Protein AF-0000000082424868 (afdb_homodimer)

pLDDT: mean 91.62, std 13.38, range [29.94, 98.94]

InterPro domains:
  IPR003729 Bifunctional nuclease domain [PF02577] (31-133)
  IPR003729 Bifunctional nuclease domain [PS51658] (8-139)
  IPR036104 Bifunctional nuclease superfamily [G3DSA:3.10.690.10] (2-143)
  IPR036104 Bifunctional nuclease superfamily [SSF103256] (21-132)

Nearest PDB structures (foldseek):
  1sj5-assembly1_B  TM=9.138E-01  e=6.882E-14  Thermotoga maritima
  1vjl-assembly1_B  TM=9.032E-01  e=1.045E-13  Thermotoga maritima
  1sj5-assembly1_A  TM=8.760E-01  e=6.882E-14  Thermotoga maritima
  1vjl-assembly1_A  TM=8.424E-01  e=3.567E-14  Thermotoga maritima
  1vhz-assembly1_B  TM=6.996E-01  e=9.228E-01  Escherichia coli

Foldseek 3Di:
DPVDDFDKAWWAFPDWADDPFWIWTWIGHPVLVQWTFIDIDGPVLSQLQCVLVVNDDDPDDDVLSVVLVVCVVQAKAFQEKEFEDQDPNATKMWTWMQGPVRDTDIDIDGPSSRNSNCSNRVHIYMYGPVSSVNIDRPVVVVVVVVVVRVVVVVD/DPPDDFDKAWWAFPDWADDPFWIWTWIGHPVLVQWTFIDIDGPVLSQLQCVLVVNDDDPDDDVLSVVLVVCVVQAKAFAEKEFEDQDPNATKMWTWMQGPVRDTDIDIDGPSSRNSNCSNRVHIYMYGPVSSVNIDRPVVVVVVVVVVRVVVVVD

Organism: NCBI:txid62609

Sequence (310 aa):
MDSKDVKYVKAELDDLLASNEDAIMLIGSDEWGSNVLPIWIGIMEAFSIKKALGQAQFPRPLTQDLVVEVIEALSGSVERITIDALLGHTYTATIYLRDRNGKVHYIDARPSDAVAIAVRADAPIYVASHLYQYTKPKDAIIAEMDASNIDLDMEMDSKDVKYVKAELDDLLASNEDAIMLIGSDEWGSNVLPIWIGIMEAFSIKKALGQAQFPRPLTQDLVVEVIEALSGSVERITIDALLGHTYTATIYLRDRNGKVHYIDARPSDAVAIAVRADAPIYVASHLYQYTKPKDAIIAEMDASNIDLDME

Structure (mmCIF, N/CA/C/O backbone):
data_AF-0000000082424868-model_v1
#
loop_
_entity.id
_entity.type
_entity.pdbx_description
1 polymer 'BFN domain-containing protein'
#
loop_
_atom_site.group_PDB
_atom_site.id
_atom_site.type_symbol
_atom_site.label_atom_id
_atom_site.label_alt_id
_atom_site.label_comp_id
_atom_site.label_asym_id
_atom_site.label_entity_id
_atom_site.label_seq_id
_atom_site.pdbx_PDB_ins_code
_atom_site.Cartn_x
_atom_site.Cartn_y
_atom_site.Cartn_z
_atom_site.occupancy
_atom_site.B_iso_or_equiv
_atom_site.auth_seq_id
_atom_site.auth_comp_id
_atom_site.auth_asym_id
_atom_site.auth_atom_id
_atom_site.pdbx_PDB_model_num
ATOM 1 N N . MET A 1 1 ? 2.453 30.859 -13.562 1 29.94 1 MET A N 1
ATOM 2 C CA . MET A 1 1 ? 2.824 30.891 -12.156 1 29.94 1 MET A CA 1
ATOM 3 C C . MET A 1 1 ? 4.203 30.266 -11.938 1 29.94 1 MET A C 1
ATOM 5 O O . MET A 1 1 ? 4.469 29.156 -12.398 1 29.94 1 MET A O 1
ATOM 9 N N . ASP A 1 2 ? 5.402 30.891 -11.875 1 37.16 2 ASP A N 1
ATOM 10 C CA . ASP A 1 2 ? 6.793 30.484 -11.695 1 37.16 2 ASP A CA 1
ATOM 11 C C . ASP A 1 2 ? 6.914 29.375 -10.672 1 37.16 2 ASP A C 1
ATOM 13 O O . ASP A 1 2 ? 6.148 29.312 -9.703 1 37.16 2 ASP A O 1
ATOM 17 N N . SER A 1 3 ? 7.297 28.078 -10.875 1 44.91 3 SER A N 1
ATOM 18 C CA . SER A 1 3 ? 7.629 26.953 -10 1 44.91 3 SER A CA 1
ATOM 19 C C . SER A 1 3 ? 8.109 27.438 -8.641 1 44.91 3 SER A C 1
ATOM 21 O O . SER A 1 3 ? 9.273 27.234 -8.281 1 44.91 3 SER A O 1
ATOM 23 N N . LYS A 1 4 ? 7.836 28.812 -8.242 1 47 4 LYS A N 1
ATOM 24 C CA . LYS A 1 4 ? 8.055 29.828 -7.223 1 47 4 LYS A CA 1
ATOM 25 C C . LYS A 1 4 ? 7.91 29.25 -5.82 1 47 4 LYS A C 1
ATOM 27 O O . LYS A 1 4 ? 7.27 28.203 -5.645 1 47 4 LYS A O 1
ATOM 32 N N . ASP A 1 5 ? 8.492 29.656 -4.551 1 71.62 5 ASP A N 1
ATOM 33 C CA . ASP A 1 5 ? 8.906 29.328 -3.188 1 71.62 5 ASP A CA 1
ATOM 34 C C . ASP A 1 5 ? 7.711 28.875 -2.354 1 71.62 5 ASP A C 1
ATOM 36 O O . ASP A 1 5 ? 7.004 29.688 -1.763 1 71.62 5 ASP A O 1
ATOM 40 N N . VAL A 1 6 ? 7.203 27.688 -2.561 1 87.31 6 VAL A N 1
ATOM 41 C CA . VAL A 1 6 ? 6.184 27.141 -1.673 1 87.31 6 VAL A CA 1
ATOM 42 C C . VAL A 1 6 ? 6.754 26.984 -0.267 1 87.31 6 VAL A C 1
ATOM 44 O O . VAL A 1 6 ? 7.832 26.406 -0.092 1 87.31 6 VAL A O 1
ATOM 47 N N . LYS A 1 7 ? 6.074 27.75 0.527 1 96.5 7 LYS A N 1
ATOM 48 C CA . LYS A 1 7 ? 6.438 27.625 1.936 1 96.5 7 LYS A CA 1
ATOM 49 C C . LYS A 1 7 ? 5.684 26.484 2.604 1 96.5 7 LYS A C 1
ATOM 51 O O . LYS A 1 7 ? 4.516 26.234 2.295 1 96.5 7 LYS A O 1
ATOM 56 N N . TYR A 1 8 ? 6.363 25.781 3.484 1 98.56 8 TYR A N 1
ATOM 57 C CA . TYR A 1 8 ? 5.754 24.672 4.219 1 98.56 8 TYR A CA 1
ATOM 58 C C . TYR A 1 8 ? 5.793 24.938 5.719 1 98.56 8 TYR A C 1
ATOM 60 O O . TYR A 1 8 ? 6.68 25.625 6.215 1 98.56 8 TYR A O 1
ATOM 68 N N . VAL A 1 9 ? 4.836 24.406 6.41 1 98.56 9 VAL A N 1
ATOM 69 C CA . VAL A 1 9 ? 4.801 24.469 7.867 1 98.56 9 VAL A CA 1
ATOM 70 C C . VAL A 1 9 ? 4.812 23.062 8.453 1 98.56 9 VAL A C 1
ATOM 72 O O . VAL A 1 9 ? 4.195 22.141 7.898 1 98.56 9 VAL A O 1
ATOM 75 N N . LYS A 1 10 ? 5.535 22.875 9.555 1 98.75 10 LYS A N 1
ATOM 76 C CA . LYS A 1 10 ? 5.504 21.594 10.258 1 98.75 10 LYS A CA 1
ATOM 77 C C . LYS A 1 10 ? 4.109 21.297 10.797 1 98.75 10 LYS A C 1
ATOM 79 O O . LYS A 1 10 ? 3.451 22.172 11.344 1 98.75 10 LYS A O 1
ATOM 84 N N . ALA A 1 11 ? 3.732 20.141 10.578 1 98.81 11 ALA A N 1
ATOM 85 C CA . ALA A 1 11 ? 2.387 19.719 10.961 1 98.81 11 ALA A CA 1
ATOM 86 C C . ALA A 1 11 ? 2.41 18.344 11.625 1 98.81 11 ALA A C 1
ATOM 88 O O . ALA A 1 11 ? 3.475 17.75 11.773 1 98.81 11 ALA A O 1
ATOM 89 N N . GLU A 1 12 ? 1.298 17.938 12.086 1 98.25 12 GLU A N 1
ATOM 90 C CA . GLU A 1 12 ? 1.139 16.625 12.703 1 98.25 12 GLU A CA 1
ATOM 91 C C . GLU A 1 12 ? -0.267 16.062 12.477 1 98.25 12 GLU A C 1
ATOM 93 O O . GLU A 1 12 ? -1.198 16.828 12.195 1 98.25 12 GLU A O 1
ATOM 98 N N . LEU A 1 13 ? -0.359 14.773 12.516 1 98.56 13 LEU A N 1
ATOM 99 C CA . LEU A 1 13 ? -1.686 14.172 12.594 1 98.56 13 LEU A CA 1
ATOM 100 C C . LEU A 1 13 ? -2.326 14.438 13.953 1 98.56 13 LEU A C 1
ATOM 102 O O . LEU A 1 13 ? -2.004 13.766 14.93 1 98.56 13 LEU A O 1
ATOM 106 N N . ASP A 1 14 ? -3.215 15.391 13.945 1 97.56 14 ASP A N 1
ATOM 107 C CA . ASP A 1 14 ? -3.84 15.828 15.188 1 97.56 14 ASP A CA 1
ATOM 108 C C . ASP A 1 14 ? -4.891 14.828 15.664 1 97.56 14 ASP A C 1
ATOM 110 O O . ASP A 1 14 ? -5.027 14.586 16.859 1 97.56 14 ASP A O 1
ATOM 114 N N . ASP A 1 15 ? -5.664 14.359 14.742 1 96.38 15 ASP A N 1
ATOM 115 C CA . ASP A 1 15 ? -6.723 13.406 15.055 1 96.38 15 ASP A CA 1
ATOM 116 C C . ASP A 1 15 ? -7.148 12.633 13.805 1 96.38 15 ASP A C 1
ATOM 118 O O . ASP A 1 15 ? -6.84 13.031 12.688 1 96.38 15 ASP A O 1
ATOM 122 N N . LEU A 1 16 ? -7.711 11.508 14.031 1 96.75 16 LEU A N 1
ATO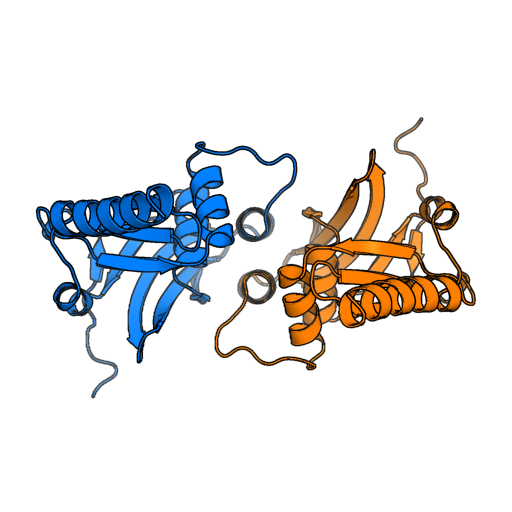M 123 C CA . LEU A 1 16 ? -8.305 10.656 13.008 1 96.75 16 LEU A CA 1
ATOM 124 C C . LEU A 1 16 ? -9.719 10.234 13.406 1 96.75 16 LEU A C 1
ATOM 126 O O . LEU A 1 16 ? -9.891 9.484 14.375 1 96.75 16 LEU A O 1
ATOM 130 N N . LEU A 1 17 ? -10.664 10.75 12.664 1 93.44 17 LEU A N 1
ATOM 131 C CA . LEU A 1 17 ? -12.062 10.438 12.945 1 93.44 17 LEU A CA 1
ATOM 132 C C . LEU A 1 17 ? -12.617 9.445 11.93 1 93.44 17 LEU A C 1
ATOM 134 O O . LEU A 1 17 ? -12.336 9.555 10.734 1 93.44 17 LEU A O 1
ATOM 138 N N . ALA A 1 18 ? -13.273 8.461 12.461 1 87 18 ALA A N 1
ATOM 139 C CA . ALA A 1 18 ? -13.852 7.469 11.562 1 87 18 ALA A CA 1
ATOM 140 C C . ALA A 1 18 ? -15.328 7.242 11.875 1 87 18 ALA A C 1
ATOM 142 O O . ALA A 1 18 ? -15.719 7.199 13.047 1 87 18 ALA A O 1
ATOM 143 N N . SER A 1 19 ? -16.188 7.352 10.789 1 79.19 19 SER A N 1
ATOM 144 C CA . SER A 1 19 ? -17.594 6.973 10.852 1 79.19 19 SER A CA 1
ATOM 145 C C . SER A 1 19 ? -17.875 5.719 10.023 1 79.19 19 SER A C 1
ATOM 147 O O . SER A 1 19 ? -16.938 5.094 9.508 1 79.19 19 SER A O 1
ATOM 149 N N . ASN A 1 20 ? -19.172 5.328 9.781 1 72.31 20 ASN A N 1
ATOM 150 C CA . ASN A 1 20 ? -19.547 4.086 9.117 1 72.31 20 ASN A CA 1
ATOM 151 C C . ASN A 1 20 ? -19.172 4.102 7.637 1 72.31 20 ASN A C 1
ATOM 153 O O . ASN A 1 20 ? -18.922 3.049 7.043 1 72.31 20 ASN A O 1
ATOM 157 N N . GLU A 1 21 ? -18.984 5.301 7.117 1 78.19 21 GLU A N 1
ATOM 158 C CA . GLU A 1 21 ? -18.797 5.281 5.672 1 78.19 21 GLU A CA 1
ATOM 159 C C . GLU A 1 21 ? -17.516 5.984 5.262 1 78.19 21 GLU A C 1
ATOM 161 O O . GLU A 1 21 ? -17.031 5.809 4.141 1 78.19 21 GLU A O 1
ATOM 166 N N . ASP A 1 22 ? -16.969 6.742 6.148 1 84.06 22 ASP A N 1
ATOM 167 C CA . ASP A 1 22 ? -15.789 7.512 5.762 1 84.06 22 ASP A CA 1
ATOM 168 C C . ASP A 1 22 ? -14.977 7.922 6.988 1 84.06 22 ASP A C 1
ATOM 170 O O . ASP A 1 22 ? -15.336 7.594 8.117 1 84.06 22 ASP A O 1
ATOM 174 N N . ALA A 1 23 ? -13.844 8.383 6.703 1 94.56 23 ALA A N 1
ATOM 175 C CA . ALA A 1 23 ? -12.945 8.859 7.754 1 94.56 23 ALA A CA 1
ATOM 176 C C . ALA A 1 23 ? -12.273 10.172 7.352 1 94.56 23 ALA A C 1
ATOM 178 O O . ALA A 1 23 ? -12.25 10.523 6.172 1 94.56 23 ALA A O 1
ATOM 179 N N . ILE A 1 24 ? -11.859 10.875 8.375 1 95.81 24 ILE A N 1
ATOM 180 C CA . ILE A 1 24 ? -11.227 12.172 8.133 1 95.81 24 ILE A CA 1
ATOM 181 C C . ILE A 1 24 ? -9.945 12.281 8.953 1 95.81 24 ILE A C 1
ATOM 183 O O . ILE A 1 24 ? -9.945 12.008 10.156 1 95.81 24 ILE A O 1
ATOM 187 N N . MET A 1 25 ? -8.891 12.562 8.258 1 97.62 25 MET A N 1
ATOM 188 C CA . MET A 1 25 ? -7.668 12.961 8.953 1 97.62 25 MET A CA 1
ATOM 189 C C . MET A 1 25 ? -7.695 14.453 9.289 1 97.62 25 MET A C 1
ATOM 191 O O . MET A 1 25 ? -8.023 15.281 8.43 1 97.62 25 MET A O 1
ATOM 195 N N . LEU A 1 26 ? -7.371 14.758 10.523 1 98.44 26 LEU A N 1
ATOM 196 C CA . LEU A 1 26 ? -7.199 16.141 10.922 1 98.44 26 LEU A CA 1
ATOM 197 C C . LEU A 1 26 ? -5.723 16.484 11.117 1 98.44 26 LEU A C 1
ATOM 199 O O . LEU A 1 26 ? -5.086 15.984 12.047 1 98.44 26 LEU A O 1
ATOM 203 N N . ILE A 1 27 ? -5.262 17.312 10.18 1 98.81 27 ILE A N 1
ATOM 204 C CA . ILE A 1 27 ? -3.861 17.719 10.219 1 98.81 27 ILE A CA 1
ATOM 205 C C . ILE A 1 27 ? -3.742 19.078 10.906 1 98.81 27 ILE A C 1
ATOM 207 O O . ILE A 1 27 ? -4.367 20.047 10.477 1 98.81 27 ILE A O 1
ATOM 211 N N . GLY A 1 28 ? -3.016 19.141 11.977 1 98.62 28 GLY A N 1
ATOM 212 C CA . GLY A 1 28 ? -2.826 20.375 12.727 1 98.62 28 GLY A CA 1
ATOM 213 C C . GLY A 1 28 ? -1.399 20.891 12.68 1 98.62 28 GLY A C 1
ATOM 214 O O . GLY A 1 28 ? -0.497 20.188 12.219 1 98.62 28 GLY A O 1
ATOM 215 N N . SER A 1 29 ? -1.231 22.062 13.086 1 98.5 29 SER A N 1
ATOM 216 C CA . SER A 1 29 ? 0.071 22.703 13.234 1 98.5 29 SER A CA 1
ATOM 217 C C . SER A 1 29 ? 0.086 23.656 14.422 1 98.5 29 SER A C 1
ATOM 219 O O . SER A 1 29 ? -0.917 24.312 14.711 1 98.5 29 SER A O 1
ATOM 221 N N . ASP A 1 30 ? 1.223 23.797 14.992 1 97.56 30 ASP A N 1
ATOM 222 C CA . ASP A 1 30 ? 1.372 24.734 16.094 1 97.56 30 ASP A CA 1
ATOM 223 C C . ASP A 1 30 ? 1.075 26.172 15.625 1 97.56 30 ASP A C 1
ATOM 225 O O . ASP A 1 30 ? 0.648 27 16.422 1 97.56 30 ASP A O 1
ATOM 229 N N . GLU A 1 31 ? 1.157 26.375 14.359 1 97.31 31 GLU A N 1
ATOM 230 C CA . GLU A 1 31 ? 0.979 27.703 13.805 1 97.31 31 GLU A CA 1
ATOM 231 C C . GLU A 1 31 ? -0.492 28 13.523 1 97.31 31 GLU A C 1
ATOM 233 O O . GLU A 1 31 ? -0.856 29.125 13.203 1 97.31 31 GLU A O 1
ATOM 238 N N . TRP A 1 32 ? -1.283 27 13.727 1 97.88 32 TRP A N 1
ATOM 239 C CA . TRP A 1 32 ? -2.656 27.141 13.258 1 97.88 32 TRP A CA 1
ATOM 240 C C . TRP A 1 32 ? -3.623 27.266 14.43 1 97.88 32 TRP A C 1
ATOM 242 O O . TRP A 1 32 ? -4.84 27.344 14.234 1 97.88 32 TRP A O 1
ATOM 252 N N . GLY A 1 33 ? -3.082 27.312 15.688 1 96.5 33 GLY A N 1
ATOM 253 C CA . GLY A 1 33 ? -3.965 27.312 16.844 1 96.5 33 GLY A CA 1
ATOM 254 C C . GLY A 1 33 ? -4.898 26.125 16.891 1 96.5 33 GLY A C 1
ATOM 255 O O . GLY A 1 33 ? -4.449 24.984 16.828 1 96.5 33 GLY A O 1
ATOM 256 N N . SER A 1 34 ? -6.234 26.391 16.922 1 97.38 34 SER A N 1
ATOM 257 C CA . SER A 1 34 ? -7.215 25.312 17.047 1 97.38 34 SER A CA 1
ATOM 258 C C . SER A 1 34 ? -7.672 24.812 15.672 1 97.38 34 SER A C 1
ATOM 260 O O . SER A 1 34 ? -8.477 23.891 15.578 1 97.38 34 SER A O 1
ATOM 262 N N . ASN A 1 35 ? -7.18 25.453 14.617 1 98.5 35 ASN A N 1
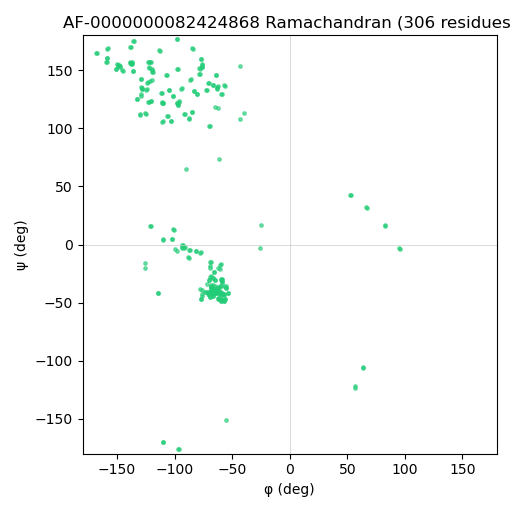ATOM 263 C CA . ASN A 1 35 ? -7.578 25.062 13.266 1 98.5 35 ASN A CA 1
ATOM 264 C C . ASN A 1 35 ? -6.852 23.812 12.805 1 98.5 35 ASN A C 1
ATOM 266 O O . ASN A 1 35 ? -5.688 23.594 13.148 1 98.5 35 ASN A O 1
ATOM 270 N N . VAL A 1 36 ? -7.543 23.016 12.008 1 98.75 36 VAL A N 1
ATOM 271 C CA . VAL A 1 36 ? -6.977 21.797 11.422 1 98.75 36 VAL A CA 1
ATOM 272 C C . VAL A 1 36 ? -7.379 21.703 9.953 1 98.75 36 VAL A C 1
ATOM 274 O O . VAL A 1 36 ? -8.414 22.234 9.547 1 98.75 36 VAL A O 1
ATOM 277 N N . LEU A 1 37 ? -6.539 21.109 9.18 1 98.75 37 LEU A N 1
ATOM 278 C CA . LEU A 1 37 ? -6.84 20.766 7.789 1 98.75 37 LEU A CA 1
ATOM 279 C C . LEU A 1 37 ? -7.523 19.406 7.695 1 98.75 37 LEU A C 1
ATOM 281 O O . LEU A 1 37 ? -6.91 18.375 7.965 1 98.75 37 LEU A O 1
ATOM 285 N N . PRO A 1 38 ? -8.781 19.391 7.391 1 98.06 38 PRO A N 1
ATOM 286 C CA . PRO A 1 38 ? -9.469 18.094 7.242 1 98.06 38 PRO A CA 1
ATOM 287 C C . PRO A 1 38 ? -9.219 17.453 5.879 1 98.06 38 PRO A C 1
ATOM 289 O O . PRO A 1 38 ? -9.344 18.125 4.844 1 98.06 38 PRO A O 1
ATOM 292 N N . ILE A 1 39 ? -8.836 16.25 5.867 1 97.69 39 ILE A N 1
ATOM 293 C CA . ILE A 1 39 ? -8.656 15.492 4.629 1 97.69 39 ILE A CA 1
ATOM 294 C C . ILE A 1 39 ? -9.477 14.203 4.691 1 97.69 39 ILE A C 1
ATOM 296 O O . ILE A 1 39 ? -9.188 13.312 5.492 1 97.69 39 ILE A O 1
ATOM 300 N N . TRP A 1 40 ? -10.5 14.125 3.82 1 94.5 40 TRP A N 1
ATOM 301 C CA . TRP A 1 40 ? -11.375 12.961 3.762 1 94.5 40 TRP A CA 1
ATOM 302 C C . TRP A 1 40 ? -10.648 11.773 3.137 1 94.5 40 TRP A C 1
ATOM 304 O O . TRP A 1 40 ? -9.992 11.914 2.104 1 94.5 40 TRP A O 1
ATOM 314 N N . ILE A 1 41 ? -10.789 10.609 3.809 1 94.5 41 ILE A N 1
ATOM 315 C CA . ILE A 1 41 ? -10.148 9.391 3.314 1 94.5 41 ILE A CA 1
ATOM 316 C C . ILE A 1 41 ? -11.102 8.211 3.461 1 94.5 41 ILE A C 1
ATOM 318 O O . ILE A 1 41 ? -12.188 8.344 4.031 1 94.5 41 ILE A O 1
ATOM 322 N N . 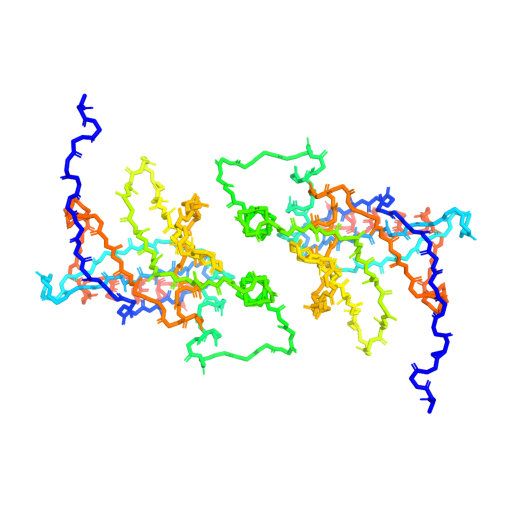GLY A 1 42 ? -10.766 7.094 2.896 1 91.12 42 GLY A N 1
ATOM 323 C CA . GLY A 1 42 ? -11.562 5.883 3.053 1 91.12 42 GLY A CA 1
ATOM 324 C C . GLY A 1 42 ? -11.352 5.207 4.395 1 91.12 42 GLY A C 1
ATOM 325 O O . GLY A 1 42 ? -10.328 5.402 5.043 1 91.12 42 GLY A O 1
ATOM 326 N N . ILE A 1 43 ? -12.297 4.379 4.773 1 90 43 ILE A N 1
ATOM 327 C CA . ILE A 1 43 ? -12.266 3.697 6.062 1 90 43 ILE A CA 1
ATOM 328 C C . ILE A 1 43 ? -11.07 2.748 6.113 1 90 43 ILE A C 1
ATOM 330 O O . ILE A 1 43 ? -10.406 2.625 7.148 1 90 43 ILE A O 1
ATOM 334 N N . MET A 1 44 ? -10.789 2.094 5.062 1 88.06 44 MET A N 1
ATOM 335 C CA . MET A 1 44 ? -9.664 1.16 5.043 1 88.06 44 MET A CA 1
ATOM 336 C C . MET A 1 44 ? -8.344 1.895 5.246 1 88.06 44 MET A C 1
ATOM 338 O O . MET A 1 44 ? -7.461 1.404 5.945 1 88.06 44 MET A O 1
ATOM 342 N N . GLU A 1 45 ? -8.25 3.049 4.641 1 93.31 45 GLU A N 1
ATOM 343 C CA . GLU A 1 45 ? -7.07 3.883 4.84 1 93.31 45 GLU A CA 1
ATOM 344 C C . GLU A 1 45 ? -6.934 4.305 6.301 1 93.31 45 GLU A C 1
ATOM 346 O O . GLU A 1 45 ? -5.836 4.277 6.863 1 93.31 45 GLU A O 1
ATOM 351 N N . ALA A 1 46 ? -8.039 4.645 6.84 1 94.38 46 ALA A N 1
ATOM 352 C CA . ALA A 1 46 ? -8.055 5.07 8.234 1 94.38 46 ALA A CA 1
ATOM 353 C C . ALA A 1 46 ? -7.586 3.951 9.156 1 94.38 46 ALA A C 1
ATOM 355 O O . ALA A 1 46 ? -6.836 4.195 10.109 1 94.38 46 ALA A O 1
ATOM 356 N N . PHE A 1 47 ? -7.934 2.807 8.852 1 90.88 47 PHE A N 1
ATOM 357 C CA . PHE A 1 47 ? -7.523 1.673 9.664 1 90.88 47 PHE A CA 1
ATOM 358 C C . PHE A 1 47 ? -6.016 1.457 9.578 1 90.88 47 PHE A C 1
ATOM 360 O O . PHE A 1 47 ? -5.375 1.093 10.57 1 90.88 47 PHE A O 1
ATOM 367 N N . SER A 1 48 ? -5.52 1.652 8.438 1 93.62 48 SER A N 1
ATOM 368 C CA . SER A 1 48 ? -4.074 1.547 8.273 1 93.62 48 SER A CA 1
ATOM 369 C C . SER A 1 48 ? -3.342 2.527 9.18 1 93.62 48 SER A C 1
ATOM 371 O O . SER A 1 48 ? -2.342 2.174 9.812 1 93.62 48 SER A O 1
ATOM 373 N N . ILE A 1 49 ? -3.842 3.721 9.258 1 96.56 49 ILE A N 1
ATOM 374 C CA . ILE A 1 49 ? -3.217 4.75 10.086 1 96.56 49 ILE A CA 1
ATOM 375 C C . ILE A 1 49 ? -3.42 4.418 11.562 1 96.56 49 ILE A C 1
ATOM 377 O O . ILE A 1 49 ? -2.494 4.543 12.367 1 96.56 49 ILE A O 1
ATOM 381 N N . LYS A 1 50 ? -4.566 3.959 11.953 1 94 50 LYS A N 1
ATOM 382 C CA . LYS A 1 50 ? -4.84 3.564 13.336 1 94 50 LYS A CA 1
ATOM 383 C C . LYS A 1 50 ? -3.902 2.445 13.781 1 94 50 LYS A C 1
ATOM 385 O O . LYS A 1 50 ? -3.424 2.449 14.922 1 94 50 LYS A O 1
ATOM 390 N N . LYS A 1 51 ? -3.691 1.54 12.914 1 93.88 51 LYS A N 1
ATOM 391 C CA . LYS A 1 51 ? -2.742 0.475 13.227 1 93.88 51 LYS A CA 1
ATOM 392 C C . LYS A 1 51 ? -1.356 1.041 13.516 1 93.88 51 LYS A C 1
ATOM 394 O O . LYS A 1 51 ? -0.708 0.641 14.484 1 93.88 51 LYS A O 1
ATOM 399 N N . ALA A 1 52 ? -0.918 1.888 12.672 1 94.75 52 ALA A N 1
ATOM 400 C CA . ALA A 1 52 ? 0.397 2.5 12.836 1 94.75 52 ALA A CA 1
ATOM 401 C C . ALA A 1 52 ? 0.488 3.244 14.164 1 94.75 52 ALA A C 1
ATOM 403 O O . ALA A 1 52 ? 1.555 3.297 14.781 1 94.75 52 ALA A O 1
ATOM 404 N N . LEU A 1 53 ? -0.618 3.779 14.586 1 94.75 53 LEU A N 1
ATOM 405 C CA . LEU A 1 53 ? -0.688 4.543 15.828 1 94.75 53 LEU A CA 1
ATOM 406 C C . LEU A 1 53 ? -0.812 3.617 17.031 1 94.75 53 LEU A C 1
ATOM 408 O O . LEU A 1 53 ? -0.809 4.074 18.172 1 94.75 53 LEU A O 1
ATOM 412 N N . GLY A 1 54 ? -0.951 2.322 16.781 1 92.94 54 GLY A N 1
ATOM 413 C CA . GLY A 1 54 ? -1.105 1.355 17.859 1 92.94 54 GLY A CA 1
ATOM 414 C C . GLY A 1 54 ? -2.531 1.25 18.359 1 92.94 54 GLY A C 1
ATOM 415 O O . GLY A 1 54 ? -2.771 0.741 19.453 1 92.94 54 GLY A O 1
ATOM 416 N N . GLN A 1 55 ? -3.457 1.754 17.594 1 91.5 55 GLN A N 1
ATOM 417 C CA . GLN A 1 55 ? -4.855 1.78 18 1 91.5 55 GLN A CA 1
ATOM 418 C C . GLN A 1 55 ? -5.633 0.622 17.391 1 91.5 55 GLN A C 1
ATOM 420 O O . GLN A 1 55 ? -6.828 0.458 17.656 1 91.5 55 GLN A O 1
ATOM 425 N N . ALA A 1 56 ? -5.012 -0.12 16.562 1 88.25 56 ALA A N 1
ATOM 426 C CA . ALA A 1 56 ? -5.578 -1.312 15.938 1 88.25 56 ALA A CA 1
ATOM 427 C C . ALA A 1 56 ? -4.504 -2.369 15.695 1 88.25 56 ALA A C 1
ATOM 429 O O . ALA A 1 56 ? -3.32 -2.045 15.57 1 88.25 56 ALA A O 1
ATOM 430 N N . GLN A 1 57 ? -4.922 -3.58 15.68 1 87.12 57 GLN A N 1
ATOM 431 C CA . GLN A 1 57 ? -4 -4.688 15.438 1 87.12 57 GLN A CA 1
ATOM 432 C C . GLN A 1 57 ? -4.457 -5.535 14.258 1 87.12 57 GLN A C 1
ATOM 434 O O . GLN A 1 57 ? -5.652 -5.797 14.102 1 87.12 57 GLN A O 1
ATOM 439 N N . PHE A 1 58 ? -3.516 -5.805 13.445 1 83.88 58 PHE A N 1
ATOM 440 C CA . PHE A 1 58 ? -3.758 -6.707 12.328 1 83.88 58 PHE A CA 1
ATOM 441 C C . PHE A 1 58 ? -2.781 -7.879 12.352 1 83.88 58 PHE A C 1
ATOM 443 O O . PHE A 1 58 ? -1.606 -7.703 12.688 1 83.88 58 PHE A O 1
ATOM 450 N N . PRO A 1 59 ? -3.256 -8.953 12.086 1 81.38 59 PRO A N 1
ATOM 451 C CA . PRO A 1 59 ? -2.389 -10.133 12.148 1 81.38 59 PRO A CA 1
ATOM 452 C C . PRO A 1 59 ? -1.318 -10.141 11.055 1 81.38 59 PRO A C 1
ATOM 454 O O . PRO A 1 59 ? -0.26 -10.75 11.234 1 81.38 59 PRO A O 1
ATOM 457 N N . ARG A 1 60 ? -1.602 -9.508 9.961 1 84.5 60 ARG A N 1
ATOM 458 C CA . ARG A 1 60 ? -0.684 -9.492 8.828 1 84.5 60 ARG A CA 1
ATOM 459 C C . ARG A 1 60 ? -0.333 -8.055 8.438 1 84.5 60 ARG A C 1
ATOM 461 O O . ARG A 1 60 ? -1.094 -7.129 8.711 1 84.5 60 ARG A O 1
ATOM 468 N N . PRO A 1 61 ? 0.824 -7.945 7.777 1 88.62 61 PRO A N 1
ATOM 469 C CA . PRO A 1 61 ? 1.234 -6.621 7.312 1 88.62 61 PRO A CA 1
ATOM 470 C C . PRO A 1 61 ? 0.258 -6.02 6.305 1 88.62 61 PRO A C 1
ATOM 472 O O . PRO A 1 61 ? -0.266 -6.734 5.445 1 88.62 61 PRO A O 1
ATOM 475 N N . LEU A 1 62 ? -0.012 -4.742 6.527 1 93.06 62 LEU A N 1
ATOM 476 C CA . LEU A 1 62 ? -0.731 -3.984 5.512 1 93.06 62 LEU A CA 1
ATOM 477 C C . LEU A 1 62 ? 0.23 -3.438 4.461 1 93.06 62 LEU A C 1
ATOM 479 O O . LEU A 1 62 ? 1.449 -3.537 4.617 1 93.06 62 LEU A O 1
ATOM 483 N N . THR A 1 63 ? -0.342 -2.961 3.447 1 94.5 63 THR A N 1
ATOM 484 C CA . THR A 1 63 ? 0.485 -2.543 2.318 1 94.5 63 THR A CA 1
ATOM 485 C C . THR A 1 63 ? 1.458 -1.446 2.738 1 94.5 63 THR A C 1
ATOM 487 O O . THR A 1 63 ? 2.6 -1.412 2.275 1 94.5 63 THR A O 1
ATOM 490 N N . GLN A 1 64 ? 1.005 -0.553 3.656 1 96.62 64 GLN A N 1
ATOM 491 C CA . GLN A 1 64 ? 1.88 0.531 4.09 1 96.62 64 GLN A CA 1
ATOM 492 C C . GLN A 1 64 ? 3.029 0.003 4.941 1 96.62 64 GLN A C 1
ATOM 494 O O . GLN A 1 64 ? 4.117 0.583 4.957 1 96.62 64 GLN A O 1
ATOM 499 N N . ASP A 1 65 ? 2.781 -1.072 5.652 1 95.31 65 ASP A N 1
ATOM 500 C CA . ASP A 1 65 ? 3.885 -1.738 6.336 1 95.31 65 ASP A CA 1
ATOM 501 C C . ASP A 1 65 ? 4.934 -2.223 5.34 1 95.31 65 ASP A C 1
ATOM 503 O O . ASP A 1 65 ? 6.137 -2.076 5.574 1 95.31 65 ASP A O 1
ATOM 507 N N . LEU A 1 66 ? 4.395 -2.762 4.281 1 95.44 66 LEU A N 1
ATOM 508 C CA . LEU A 1 66 ? 5.273 -3.254 3.227 1 95.44 66 LEU A CA 1
ATOM 509 C C . LEU A 1 66 ? 6.152 -2.133 2.682 1 95.44 66 LEU A C 1
ATOM 511 O O . LEU A 1 66 ? 7.348 -2.33 2.455 1 95.44 66 LEU A O 1
ATOM 515 N N . VAL A 1 67 ? 5.562 -0.994 2.482 1 97.31 67 VAL A N 1
ATOM 516 C CA . VAL A 1 67 ? 6.309 0.148 1.963 1 97.31 67 VAL A CA 1
ATOM 517 C C . VAL A 1 67 ? 7.488 0.458 2.883 1 97.31 67 VAL A C 1
ATOM 519 O O . VAL A 1 67 ? 8.625 0.575 2.424 1 97.31 67 VAL A O 1
ATOM 522 N N . VAL A 1 68 ? 7.242 0.535 4.172 1 97.69 68 VAL A N 1
ATOM 523 C CA . VAL A 1 68 ? 8.273 0.911 5.129 1 97.69 68 VAL A CA 1
ATOM 524 C C . VAL A 1 68 ? 9.328 -0.192 5.215 1 97.69 68 VAL A C 1
ATOM 526 O O . VAL A 1 68 ? 10.523 0.09 5.273 1 97.69 68 VAL A O 1
ATOM 529 N N . GLU A 1 69 ? 8.906 -1.414 5.195 1 96.81 69 GLU A N 1
ATOM 530 C CA . GLU A 1 69 ? 9.844 -2.531 5.238 1 96.81 69 GLU A CA 1
ATOM 531 C C . GLU A 1 69 ? 10.758 -2.533 4.012 1 96.81 69 GLU A C 1
ATOM 533 O O . GLU A 1 69 ? 11.953 -2.812 4.121 1 96.81 69 GLU A O 1
ATOM 538 N N . VAL A 1 70 ? 10.18 -2.248 2.857 1 97.62 70 VAL A N 1
ATOM 539 C CA . VAL A 1 70 ? 10.938 -2.17 1.616 1 97.62 70 VAL A CA 1
ATOM 540 C C . VAL A 1 70 ? 11.977 -1.056 1.719 1 97.62 70 VAL A C 1
ATOM 542 O O . VAL A 1 70 ? 13.141 -1.243 1.341 1 97.62 70 VAL A O 1
ATOM 545 N N . ILE A 1 71 ? 11.555 0.093 2.199 1 98.19 71 ILE A N 1
ATOM 546 C CA . ILE A 1 71 ? 12.461 1.227 2.359 1 98.19 71 ILE A CA 1
ATOM 547 C C . ILE A 1 71 ? 13.648 0.821 3.229 1 98.19 71 ILE A C 1
ATOM 549 O O . ILE A 1 71 ? 14.805 1.053 2.861 1 98.19 71 ILE A O 1
ATOM 553 N N . GLU A 1 72 ? 13.344 0.172 4.332 1 97.44 72 GLU A N 1
ATOM 554 C CA . GLU A 1 72 ? 14.391 -0.231 5.273 1 97.44 72 GLU A CA 1
ATOM 555 C C . GLU A 1 72 ? 15.297 -1.293 4.664 1 97.44 72 GLU A C 1
ATOM 557 O O . GLU A 1 72 ? 16.531 -1.213 4.789 1 97.44 72 GLU A O 1
ATOM 562 N N . ALA A 1 73 ? 14.703 -2.248 4.031 1 97.19 73 ALA A N 1
ATOM 563 C CA . ALA A 1 73 ? 15.461 -3.34 3.424 1 97.19 73 ALA A CA 1
ATOM 564 C C . ALA A 1 73 ? 16.453 -2.809 2.391 1 97.19 73 ALA A C 1
ATOM 566 O O . ALA A 1 73 ? 17.531 -3.369 2.217 1 97.19 73 ALA A O 1
ATOM 567 N N . LEU A 1 74 ? 16.094 -1.695 1.763 1 97.44 74 LEU A N 1
ATOM 568 C CA . LEU A 1 74 ? 16.922 -1.153 0.696 1 97.44 74 LEU A CA 1
ATOM 569 C C . LEU A 1 74 ? 17.781 0.009 1.205 1 97.44 74 LEU A C 1
ATOM 571 O O . LEU A 1 74 ? 18.25 0.828 0.415 1 97.44 74 LEU A O 1
ATOM 575 N N . SER A 1 75 ? 17.812 0.124 2.549 1 96.88 75 SER A N 1
ATOM 576 C CA . SER A 1 75 ? 18.688 1.063 3.246 1 96.88 75 SER A CA 1
ATOM 577 C C . SER A 1 75 ? 18.281 2.506 2.961 1 96.88 75 SER A C 1
ATOM 579 O O . SER A 1 75 ? 19.141 3.383 2.834 1 96.88 75 SER A O 1
ATOM 581 N N . GLY A 1 76 ? 17.031 2.672 2.766 1 97.81 76 GLY A N 1
ATOM 582 C CA . GLY A 1 76 ? 16.484 4.012 2.684 1 97.81 76 GLY A CA 1
ATOM 583 C C . GLY A 1 76 ? 15.859 4.484 3.986 1 97.81 76 GLY A C 1
ATOM 584 O O . GLY A 1 76 ? 15.859 3.756 4.98 1 97.81 76 GLY A O 1
ATOM 585 N N . SER A 1 77 ? 15.414 5.703 3.967 1 98.44 77 SER A N 1
ATOM 586 C CA . SER A 1 77 ? 14.672 6.281 5.078 1 98.44 77 SER A CA 1
ATOM 587 C C . SER A 1 77 ? 13.695 7.352 4.59 1 98.44 77 SER A C 1
ATOM 589 O O . SER A 1 77 ? 13.906 7.961 3.543 1 98.44 77 SER A O 1
ATOM 591 N N . VAL A 1 78 ? 12.641 7.492 5.32 1 98.75 78 VAL A N 1
ATOM 592 C CA . VAL A 1 78 ? 11.711 8.578 5.027 1 98.75 78 VAL A CA 1
ATOM 593 C C . VAL A 1 78 ? 12.188 9.859 5.703 1 98.75 78 VAL A C 1
ATOM 595 O O . VAL A 1 78 ? 12.156 9.977 6.934 1 98.75 78 VAL A O 1
ATOM 598 N N . GLU A 1 79 ? 12.539 10.789 4.961 1 98.62 79 GLU A N 1
ATOM 599 C CA . GLU A 1 79 ? 13.008 12.047 5.52 1 98.62 79 GLU A CA 1
ATOM 600 C C . GLU A 1 79 ? 11.844 12.898 6.02 1 98.62 79 GLU A C 1
ATOM 602 O O . GLU A 1 79 ? 11.914 13.484 7.102 1 98.62 79 GLU A O 1
ATOM 607 N N . ARG A 1 80 ? 10.852 12.984 5.195 1 98.81 80 ARG A N 1
ATOM 608 C CA . ARG A 1 80 ? 9.625 13.719 5.5 1 98.81 80 ARG A CA 1
ATOM 609 C C . ARG A 1 80 ? 8.531 13.406 4.484 1 98.81 80 ARG A C 1
ATOM 611 O O . ARG A 1 80 ? 8.805 12.828 3.43 1 98.81 80 ARG A O 1
ATOM 618 N N . ILE A 1 81 ? 7.355 13.758 4.824 1 98.88 81 ILE A N 1
ATOM 619 C CA . ILE A 1 81 ? 6.309 13.844 3.812 1 98.88 81 ILE A CA 1
ATOM 620 C C . ILE A 1 81 ? 5.742 15.258 3.775 1 98.88 81 ILE A C 1
ATOM 622 O O . ILE A 1 81 ? 5.871 16.016 4.742 1 98.88 81 ILE A O 1
ATOM 626 N N . THR A 1 82 ? 5.164 15.633 2.68 1 98.88 82 THR A N 1
ATOM 627 C CA . THR A 1 82 ? 4.488 16.922 2.557 1 98.88 82 THR A CA 1
ATOM 628 C C . THR A 1 82 ? 3.082 16.734 1.991 1 98.88 82 THR A C 1
ATOM 630 O O . THR A 1 82 ? 2.836 15.82 1.206 1 98.88 82 THR A O 1
ATOM 633 N N . ILE A 1 83 ? 2.166 17.484 2.461 1 98.81 83 ILE A N 1
ATOM 634 C CA . ILE A 1 83 ? 0.886 17.719 1.801 1 98.81 83 ILE A CA 1
ATOM 635 C C . ILE A 1 83 ? 0.947 19.016 0.999 1 98.81 83 ILE A C 1
ATOM 637 O O . ILE A 1 83 ? 1.123 20.094 1.566 1 98.81 83 ILE A O 1
ATOM 641 N N . ASP A 1 84 ? 0.682 18.969 -0.276 1 98.31 84 ASP A N 1
ATOM 642 C CA . ASP A 1 84 ? 1.261 20 -1.139 1 98.31 84 ASP A CA 1
ATOM 643 C C . ASP A 1 84 ? 0.174 20.891 -1.739 1 98.31 84 ASP A C 1
ATOM 645 O O . ASP A 1 84 ? 0.38 22.078 -1.927 1 98.31 84 ASP A O 1
ATOM 649 N N . ALA A 1 85 ? -0.931 20.234 -2.166 1 97.31 85 ALA A N 1
ATOM 650 C CA . ALA A 1 85 ? -1.914 21.016 -2.908 1 97.31 85 ALA A CA 1
ATOM 651 C C . ALA A 1 85 ? -3.289 20.344 -2.869 1 97.31 85 ALA A C 1
ATOM 653 O O . ALA A 1 85 ? -3.41 19.188 -2.498 1 97.31 85 ALA A O 1
ATOM 654 N N . LEU A 1 86 ? -4.273 21.141 -3.139 1 96.94 86 LEU A N 1
ATOM 655 C CA . LEU A 1 86 ? -5.633 20.703 -3.416 1 96.94 86 LEU A CA 1
ATOM 656 C C . LEU A 1 86 ? -5.996 20.938 -4.875 1 96.94 86 LEU A C 1
ATOM 658 O O . LEU A 1 86 ? -6.176 22.094 -5.297 1 96.94 86 LEU A O 1
ATOM 662 N N . LEU A 1 87 ? -6.027 19.859 -5.598 1 94.12 87 LEU A N 1
ATOM 663 C CA . LEU A 1 87 ? -6.414 19.938 -7.004 1 94.12 87 LEU A CA 1
ATOM 664 C C . LEU A 1 87 ? -7.84 19.438 -7.199 1 94.12 87 LEU A C 1
ATOM 666 O O . LEU A 1 87 ? -8.086 18.234 -7.199 1 94.12 87 LEU A O 1
ATOM 670 N N . GLY A 1 88 ? -8.758 20.406 -7.445 1 92.94 88 GLY A N 1
ATOM 671 C CA . GLY A 1 88 ? -10.156 20.016 -7.398 1 92.94 88 GLY A CA 1
ATOM 672 C C . GLY A 1 88 ? -10.602 19.547 -6.023 1 92.94 88 GLY A C 1
ATOM 673 O O . GLY A 1 88 ? -10.781 20.375 -5.113 1 92.94 88 GLY A O 1
ATOM 674 N N . HIS A 1 89 ? -10.773 18.359 -5.816 1 91.19 89 HIS A N 1
ATOM 675 C CA . HIS A 1 89 ? -11.203 17.844 -4.523 1 91.19 89 HIS A CA 1
ATOM 676 C C . HIS A 1 89 ? -10.188 16.859 -3.965 1 91.19 89 HIS A C 1
ATOM 678 O O . HIS A 1 89 ? -10.5 16.109 -3.035 1 91.19 89 HIS A O 1
ATOM 684 N N . THR A 1 90 ? -9.023 16.953 -4.598 1 92.62 90 THR A N 1
ATOM 685 C CA . THR A 1 90 ? -8.047 15.93 -4.246 1 92.62 90 THR A CA 1
ATOM 686 C C . THR A 1 90 ? -6.762 16.562 -3.721 1 92.62 90 THR A C 1
ATOM 688 O O . THR A 1 90 ? -6.152 17.391 -4.398 1 92.62 90 THR A O 1
ATOM 691 N N . TYR A 1 91 ? -6.406 16.203 -2.566 1 96.81 91 TYR A N 1
ATOM 692 C CA . TYR A 1 91 ? -5.117 16.641 -2.035 1 96.81 91 TYR A CA 1
ATOM 693 C C . TYR A 1 91 ? -3.98 15.812 -2.619 1 96.81 91 TYR A C 1
ATOM 695 O O . TYR A 1 91 ? -4.156 14.625 -2.916 1 96.81 91 TYR A O 1
ATOM 703 N N . THR A 1 92 ? -2.812 16.438 -2.689 1 96.44 92 THR A N 1
ATOM 704 C CA . THR A 1 92 ? -1.628 15.727 -3.145 1 96.44 92 THR A CA 1
ATOM 705 C C . THR A 1 92 ? -0.552 15.719 -2.062 1 96.44 92 THR A C 1
ATOM 707 O O . THR A 1 92 ? -0.444 16.672 -1.28 1 96.44 92 THR A O 1
ATOM 710 N N . ALA A 1 93 ? 0.175 14.664 -2.082 1 98 93 ALA A N 1
ATOM 711 C CA . ALA A 1 93 ? 1.256 14.531 -1.109 1 98 93 ALA A CA 1
ATOM 712 C C . ALA A 1 93 ? 2.514 13.961 -1.762 1 98 93 ALA A C 1
ATOM 714 O O . ALA A 1 93 ? 2.445 13.344 -2.828 1 98 93 ALA A O 1
ATOM 715 N N . THR A 1 94 ? 3.596 14.258 -1.164 1 98.25 94 THR A N 1
ATOM 716 C CA . THR A 1 94 ? 4.895 13.773 -1.618 1 98.25 94 THR A CA 1
ATOM 717 C C . THR A 1 94 ? 5.656 13.117 -0.471 1 98.25 94 THR A C 1
ATOM 719 O O . THR A 1 94 ? 5.668 13.633 0.649 1 98.25 94 THR A O 1
ATOM 722 N N . ILE A 1 95 ? 6.234 11.953 -0.723 1 98.62 95 ILE A N 1
ATOM 723 C CA . ILE A 1 95 ? 7.148 11.305 0.209 1 98.62 95 ILE A CA 1
ATOM 724 C C . ILE A 1 95 ? 8.594 11.594 -0.196 1 98.62 95 ILE A C 1
ATOM 726 O O . ILE A 1 95 ? 8.977 11.359 -1.343 1 98.62 95 ILE A O 1
ATOM 730 N N . TYR A 1 96 ? 9.305 12.148 0.654 1 98.75 96 TYR A N 1
ATOM 731 C CA . TYR A 1 96 ? 10.734 12.367 0.462 1 98.75 96 TYR A CA 1
ATOM 732 C C . TYR A 1 96 ? 11.539 11.203 1.018 1 98.75 96 TYR A C 1
ATOM 734 O O . TYR A 1 96 ? 11.602 11.008 2.232 1 98.75 96 TYR A O 1
ATOM 742 N N . LEU A 1 97 ? 12.172 10.477 0.103 1 98.44 97 LEU A N 1
ATOM 743 C CA . LEU A 1 97 ? 12.906 9.258 0.438 1 98.44 97 LEU A CA 1
ATOM 744 C C . LEU A 1 97 ? 14.406 9.469 0.281 1 98.44 97 LEU A C 1
ATOM 746 O O . LEU A 1 97 ? 14.875 9.852 -0.794 1 98.44 97 LEU A O 1
ATOM 750 N N . ARG A 1 98 ? 15.086 9.258 1.331 1 98.25 98 ARG A N 1
ATOM 751 C CA . ARG A 1 98 ? 16.547 9.328 1.262 1 98.25 98 ARG A CA 1
ATOM 752 C C . ARG A 1 98 ? 17.141 7.945 1.015 1 98.25 98 ARG A C 1
ATOM 754 O O . ARG A 1 98 ? 16.781 6.977 1.689 1 98.25 98 ARG A O 1
ATOM 761 N N . ASP A 1 99 ? 18.062 7.863 0.116 1 96.94 99 ASP A N 1
ATOM 762 C CA . ASP A 1 99 ? 18.703 6.578 -0.147 1 96.94 99 ASP A CA 1
ATOM 763 C C . ASP A 1 99 ? 20.016 6.449 0.622 1 96.94 99 ASP A C 1
ATOM 765 O O . ASP A 1 99 ? 20.375 7.336 1.394 1 96.94 99 ASP A O 1
ATOM 769 N N . ARG A 1 100 ? 20.672 5.422 0.403 1 93.31 100 ARG A N 1
ATOM 770 C CA . ARG A 1 100 ? 21.875 5.094 1.163 1 93.31 100 ARG A CA 1
ATOM 771 C C . ARG A 1 100 ? 22.984 6.102 0.897 1 93.31 100 ARG A C 1
ATOM 773 O O . ARG A 1 100 ? 23.875 6.277 1.726 1 93.31 100 ARG A O 1
ATOM 780 N N . ASN A 1 101 ? 22.969 6.793 -0.23 1 95.56 101 ASN A N 1
ATOM 781 C CA . ASN A 1 101 ? 24 7.758 -0.599 1 95.56 101 ASN A CA 1
ATOM 782 C C . ASN A 1 101 ? 23.625 9.172 -0.176 1 95.56 101 ASN A C 1
ATOM 784 O O . ASN A 1 101 ? 24.359 10.125 -0.443 1 95.56 101 ASN A O 1
ATOM 788 N N . GLY A 1 102 ? 22.484 9.297 0.365 1 96.62 102 GLY A N 1
ATOM 789 C CA . GLY A 1 102 ? 22.062 10.594 0.858 1 96.62 102 GLY A CA 1
ATOM 790 C C . GLY A 1 102 ? 21.219 11.359 -0.141 1 96.62 102 GLY A C 1
ATOM 791 O O . GLY A 1 102 ? 20.75 12.461 0.155 1 96.62 102 GLY A O 1
ATOM 792 N N . LYS A 1 103 ? 21.047 10.781 -1.342 1 97.5 103 LYS A N 1
ATOM 793 C CA . LYS A 1 103 ? 20.188 11.406 -2.346 1 97.5 103 LYS A CA 1
ATOM 794 C C . LYS A 1 103 ? 18.719 11.328 -1.945 1 97.5 103 LYS A C 1
ATOM 796 O O . LYS A 1 103 ? 18.25 10.297 -1.465 1 97.5 103 LYS A O 1
ATOM 801 N N . VAL A 1 104 ? 18.016 12.398 -2.18 1 98.12 104 VAL A N 1
ATOM 802 C CA . VAL A 1 104 ? 16.594 12.453 -1.834 1 98.12 104 VAL A CA 1
ATOM 803 C C . VAL A 1 104 ? 15.742 12.234 -3.086 1 98.12 104 VAL A C 1
ATOM 805 O O . VAL A 1 104 ? 15.984 12.867 -4.121 1 98.12 104 VAL A O 1
ATOM 808 N N . HIS A 1 105 ? 14.875 11.344 -2.996 1 98.06 105 HIS A N 1
ATOM 809 C CA . HIS A 1 105 ? 13.898 11.062 -4.035 1 98.06 105 HIS A CA 1
ATOM 810 C C . HIS A 1 105 ? 12.508 11.539 -3.631 1 98.06 105 HIS A C 1
ATOM 812 O O . HIS A 1 105 ? 12.148 11.484 -2.453 1 98.06 105 HIS A O 1
ATOM 818 N N . TYR A 1 106 ? 11.75 12 -4.672 1 97.69 106 TYR A N 1
ATOM 819 C CA . TYR A 1 106 ? 10.398 12.508 -4.453 1 97.69 106 TYR A CA 1
ATOM 820 C C . TYR A 1 106 ? 9.359 11.57 -5.062 1 97.69 106 TYR A C 1
ATOM 822 O O . TYR A 1 106 ? 9.367 11.328 -6.273 1 97.69 106 TYR A O 1
ATOM 830 N N . ILE A 1 107 ? 8.5 11.133 -4.215 1 97.06 107 ILE A N 1
ATOM 831 C CA . ILE A 1 107 ? 7.492 10.188 -4.684 1 97.06 107 ILE A CA 1
ATOM 832 C C . ILE A 1 107 ? 6.098 10.766 -4.449 1 97.06 107 ILE A C 1
ATOM 834 O O . ILE A 1 107 ? 5.742 11.102 -3.316 1 97.06 107 ILE A O 1
ATOM 838 N N . ASP A 1 108 ? 5.371 10.836 -5.543 1 95.94 108 ASP A N 1
ATOM 839 C CA . ASP A 1 108 ? 3.973 11.242 -5.438 1 95.94 108 ASP A CA 1
ATOM 840 C C . ASP A 1 108 ? 3.148 10.195 -4.688 1 95.94 108 ASP A C 1
ATOM 842 O O . ASP A 1 108 ? 3.332 8.992 -4.891 1 95.94 108 ASP A O 1
ATOM 846 N N . ALA A 1 109 ? 2.289 10.602 -3.809 1 96.56 109 ALA A N 1
ATOM 847 C CA . ALA A 1 109 ? 1.473 9.688 -3.016 1 96.56 109 ALA A CA 1
ATOM 848 C C . ALA A 1 109 ? 0.125 10.32 -2.67 1 96.56 109 ALA A C 1
ATOM 850 O O . ALA A 1 109 ? -0.031 11.539 -2.727 1 96.56 109 ALA A O 1
ATOM 851 N N . ARG A 1 110 ? -0.902 9.492 -2.436 1 96.12 110 ARG A N 1
ATOM 852 C CA . ARG A 1 110 ? -2.098 10 -1.766 1 96.12 110 ARG A CA 1
ATOM 853 C C . ARG A 1 110 ? -1.779 10.445 -0.343 1 96.12 110 ARG A C 1
ATOM 855 O O . ARG A 1 110 ? -0.917 9.859 0.318 1 96.12 110 ARG A O 1
ATOM 862 N N . PRO A 1 111 ? -2.424 11.453 0.151 1 97.62 111 PRO A N 1
ATOM 863 C CA . PRO A 1 111 ? -2.16 11.93 1.51 1 97.62 111 PRO A CA 1
ATOM 864 C C . PRO A 1 111 ? -2.314 10.836 2.561 1 97.62 111 PRO A C 1
ATOM 866 O O . PRO A 1 111 ? -1.534 10.773 3.514 1 97.62 111 PRO A O 1
ATOM 869 N N . SER A 1 112 ? -3.303 9.945 2.363 1 96.69 112 SER A N 1
ATOM 870 C CA . SER A 1 112 ? -3.514 8.875 3.33 1 96.69 112 SER A CA 1
ATOM 871 C C . SER A 1 112 ? -2.311 7.941 3.391 1 96.69 112 SER A C 1
ATOM 873 O O . SER A 1 112 ? -1.879 7.543 4.477 1 96.69 112 SER A O 1
ATOM 875 N N . ASP A 1 113 ? -1.725 7.656 2.305 1 97.19 113 ASP A N 1
ATOM 876 C CA . ASP A 1 113 ? -0.536 6.812 2.266 1 97.19 113 ASP A CA 1
ATOM 877 C C . ASP A 1 113 ? 0.668 7.523 2.875 1 97.19 113 ASP A C 1
ATOM 879 O O . ASP A 1 113 ? 1.425 6.93 3.645 1 97.19 113 ASP A O 1
ATOM 883 N N . ALA A 1 114 ? 0.8 8.758 2.48 1 98.5 114 ALA A N 1
ATOM 884 C CA . ALA A 1 114 ? 1.929 9.531 2.982 1 98.5 114 ALA A CA 1
ATOM 885 C C . ALA A 1 114 ? 1.899 9.625 4.504 1 98.5 114 ALA A C 1
ATOM 887 O O . ALA A 1 114 ? 2.908 9.367 5.168 1 98.5 114 ALA A O 1
ATOM 888 N N . VAL A 1 115 ? 0.794 9.922 5.051 1 98.69 115 VAL A N 1
ATOM 889 C CA . VAL A 1 115 ? 0.662 10.062 6.5 1 98.69 115 VAL A CA 1
ATOM 890 C C . VAL A 1 115 ? 0.864 8.711 7.176 1 98.69 115 VAL A C 1
ATOM 892 O O . VAL A 1 115 ? 1.542 8.617 8.203 1 98.69 115 VAL A O 1
ATOM 895 N N . ALA A 1 116 ? 0.267 7.668 6.562 1 98.31 116 ALA A N 1
ATOM 896 C CA . ALA A 1 116 ? 0.431 6.32 7.105 1 98.31 116 ALA A CA 1
ATOM 897 C C . ALA A 1 116 ? 1.906 5.938 7.188 1 98.31 116 ALA A C 1
ATOM 899 O O . ALA A 1 116 ? 2.35 5.363 8.18 1 98.31 116 ALA A O 1
ATOM 900 N N . ILE A 1 117 ? 2.611 6.242 6.195 1 98.31 117 ILE A N 1
ATOM 901 C CA . ILE A 1 117 ? 4.031 5.914 6.125 1 98.31 117 ILE A CA 1
ATOM 902 C C . ILE A 1 117 ? 4.809 6.773 7.121 1 98.31 117 ILE A C 1
ATOM 904 O O . ILE A 1 117 ? 5.699 6.281 7.816 1 98.31 117 ILE A O 1
ATOM 908 N N . ALA A 1 118 ? 4.492 8.062 7.195 1 98.69 118 ALA A N 1
ATOM 909 C CA . ALA A 1 118 ? 5.164 8.969 8.117 1 98.69 118 ALA A CA 1
ATOM 910 C C . ALA A 1 118 ? 5.02 8.492 9.562 1 98.69 118 ALA A C 1
ATOM 912 O O . ALA A 1 118 ? 5.988 8.516 10.328 1 98.69 118 ALA A O 1
ATOM 913 N N . VAL A 1 119 ? 3.865 8.062 9.906 1 98.25 119 VAL A N 1
ATOM 914 C CA . VAL A 1 119 ? 3.602 7.602 11.266 1 98.25 119 VAL A CA 1
ATOM 915 C C . VAL A 1 119 ? 4.438 6.359 11.562 1 98.25 119 VAL A C 1
ATOM 917 O O . VAL A 1 119 ? 5.023 6.242 12.641 1 98.25 119 VAL A O 1
ATOM 920 N N . ARG A 1 120 ? 4.527 5.457 10.625 1 97.5 120 ARG A N 1
ATOM 921 C CA . ARG A 1 120 ? 5.289 4.223 10.805 1 97.5 120 ARG A CA 1
ATOM 922 C C . ARG A 1 120 ? 6.781 4.516 10.922 1 97.5 120 ARG A C 1
ATOM 924 O O . ARG A 1 120 ? 7.488 3.871 11.695 1 97.5 120 ARG A O 1
ATOM 931 N N . ALA A 1 121 ? 7.207 5.461 10.133 1 97.81 121 ALA A N 1
ATOM 932 C CA . ALA A 1 121 ? 8.641 5.738 10.031 1 97.81 121 ALA A CA 1
ATOM 933 C C . ALA A 1 121 ? 9.055 6.832 11.008 1 97.81 121 ALA A C 1
ATOM 935 O O . ALA A 1 121 ? 10.227 7.223 11.055 1 97.81 121 ALA A O 1
ATOM 936 N N . ASP A 1 122 ? 8.062 7.355 11.773 1 97.81 122 ASP A N 1
ATOM 937 C CA . ASP A 1 122 ? 8.312 8.484 12.656 1 97.81 122 ASP A CA 1
ATOM 938 C C . ASP A 1 122 ? 8.953 9.648 11.898 1 97.81 122 ASP A C 1
ATOM 940 O O . ASP A 1 122 ? 9.961 10.203 12.344 1 97.81 122 ASP A O 1
ATOM 944 N N . ALA A 1 123 ? 8.469 9.891 10.773 1 98.62 123 ALA A N 1
ATOM 945 C CA . ALA A 1 123 ? 8.961 10.977 9.922 1 98.62 123 ALA A CA 1
ATOM 946 C C . ALA A 1 123 ? 8.094 12.219 10.07 1 98.62 123 ALA A C 1
ATOM 948 O O . ALA A 1 123 ? 6.879 12.125 10.273 1 98.62 123 ALA A O 1
ATOM 949 N N . PRO A 1 124 ? 8.648 13.367 9.875 1 98.81 124 PRO A N 1
ATOM 950 C CA . PRO A 1 124 ? 7.867 14.594 10.031 1 98.81 124 PRO A CA 1
ATOM 951 C C . PRO A 1 124 ? 6.922 14.852 8.859 1 98.81 124 PRO A C 1
ATOM 953 O O . PRO A 1 124 ? 7.203 14.43 7.734 1 98.81 124 PRO A O 1
ATOM 956 N N . ILE A 1 125 ? 5.855 15.555 9.18 1 98.88 125 ILE A N 1
ATOM 957 C CA . ILE A 1 125 ? 4.836 15.953 8.211 1 98.88 125 ILE A CA 1
ATOM 958 C C . ILE A 1 125 ? 4.875 17.469 8.016 1 98.88 125 ILE A C 1
ATOM 960 O O . ILE A 1 125 ? 4.918 18.219 8.992 1 98.88 125 ILE A O 1
ATOM 964 N N . TYR A 1 126 ? 4.914 17.906 6.828 1 98.94 126 TYR A N 1
ATOM 965 C CA . TYR A 1 126 ? 4.797 19.328 6.5 1 98.94 126 TYR A CA 1
ATOM 966 C C . TYR A 1 126 ? 3.617 19.562 5.562 1 98.94 126 TYR A C 1
ATOM 968 O O . TYR A 1 126 ? 3.242 18.688 4.781 1 98.94 126 TYR A O 1
ATOM 976 N N . VAL A 1 127 ? 3.059 20.766 5.637 1 98.88 127 VAL A N 1
ATOM 977 C CA . VAL A 1 127 ? 1.926 21.141 4.801 1 98.88 127 VAL A CA 1
ATOM 978 C C . VAL A 1 127 ? 2.217 22.469 4.105 1 98.88 127 VAL A C 1
ATOM 980 O O . VAL A 1 127 ? 2.74 23.406 4.727 1 98.88 127 VAL A O 1
ATOM 983 N N . ALA A 1 128 ? 1.896 22.5 2.838 1 98.81 128 ALA A N 1
ATOM 984 C CA . ALA A 1 128 ? 2.035 23.781 2.131 1 98.81 128 ALA A CA 1
ATOM 985 C C . ALA A 1 128 ? 1.225 24.875 2.812 1 98.81 128 ALA A C 1
ATOM 987 O O . ALA A 1 128 ? 0.043 24.688 3.109 1 98.81 128 ALA A O 1
ATOM 988 N N . SER A 1 129 ? 1.804 26.016 2.936 1 98.06 129 SER A N 1
ATOM 989 C CA . SER A 1 129 ? 1.206 27.078 3.729 1 98.06 129 SER A CA 1
ATOM 990 C C . SER A 1 129 ? -0.107 27.562 3.115 1 98.06 129 SER A C 1
ATOM 992 O O . SER A 1 129 ? -1.024 27.969 3.834 1 98.06 129 SER A O 1
ATOM 994 N N . HIS A 1 130 ? -0.2 27.484 1.843 1 97.88 130 HIS A N 1
ATOM 995 C CA . HIS A 1 130 ? -1.398 27.984 1.184 1 97.88 130 HIS A CA 1
ATOM 996 C C . HIS A 1 130 ? -2.613 27.125 1.512 1 97.88 130 HIS A C 1
ATOM 998 O O . HIS A 1 130 ? -3.754 27.547 1.304 1 97.88 130 HIS A O 1
ATOM 1004 N N . LEU A 1 131 ? -2.406 25.969 2.031 1 98.5 131 LEU A N 1
ATOM 1005 C CA . LEU A 1 131 ? -3.512 25.078 2.371 1 98.5 131 LEU A CA 1
ATOM 1006 C C . LEU A 1 131 ? -4.184 25.516 3.668 1 98.5 131 LEU A C 1
ATOM 1008 O O . LEU A 1 131 ? -5.254 25.016 4.02 1 98.5 131 LEU A O 1
ATOM 1012 N N . TYR A 1 132 ? -3.607 26.484 4.328 1 98.19 132 TYR A N 1
ATOM 1013 C CA . TYR A 1 132 ? -4.215 27.016 5.543 1 98.19 132 TYR A CA 1
ATOM 1014 C C . TYR A 1 132 ? -5.637 27.484 5.281 1 98.19 132 TYR A C 1
ATOM 1016 O O . TYR A 1 132 ? -6.512 27.359 6.145 1 98.19 132 TYR A O 1
ATOM 1024 N N . GLN A 1 133 ? -5.844 28.016 4.141 1 98.12 133 GLN A N 1
ATOM 1025 C CA . GLN A 1 133 ? -7.133 28.609 3.805 1 98.12 133 GLN A CA 1
ATOM 1026 C C . GLN A 1 133 ? -8.25 27.562 3.879 1 98.12 133 GLN A C 1
ATOM 1028 O O . GLN A 1 133 ? -9.43 27.922 3.943 1 98.12 133 GLN A O 1
ATOM 1033 N N . TYR A 1 134 ? -7.891 26.312 3.871 1 98 134 TYR A N 1
ATOM 1034 C CA . TYR A 1 134 ? -8.891 25.266 3.891 1 98 134 TYR A CA 1
ATOM 1035 C C . TYR A 1 134 ? -9.023 24.656 5.285 1 98 134 TYR A C 1
ATOM 1037 O O . TYR A 1 134 ? -9.75 23.688 5.484 1 98 134 TYR A O 1
ATOM 1045 N N . THR A 1 135 ? -8.359 25.156 6.285 1 98.44 135 THR A N 1
ATOM 1046 C CA . THR A 1 135 ? -8.453 24.688 7.66 1 98.44 135 THR A CA 1
ATOM 1047 C C . THR A 1 135 ? -9.742 25.172 8.312 1 98.44 135 THR A C 1
ATOM 1049 O O . THR A 1 135 ? -10.359 26.125 7.844 1 98.44 135 THR A O 1
ATOM 1052 N N . LYS A 1 136 ? -10.195 24.5 9.266 1 98.19 136 LYS A N 1
ATOM 1053 C CA . LYS A 1 136 ? -11.375 24.797 10.078 1 98.19 136 LYS A CA 1
ATOM 1054 C C . LYS A 1 136 ? -11.117 24.5 11.555 1 98.19 136 LYS A C 1
ATOM 1056 O O . LYS A 1 136 ? -10.242 23.703 11.891 1 98.19 136 LYS A O 1
ATOM 1061 N N . PRO A 1 137 ? -11.914 25.188 12.391 1 98.31 137 PRO A N 1
ATOM 1062 C CA . PRO A 1 137 ? -11.781 24.828 13.805 1 98.31 137 PRO A CA 1
ATOM 1063 C C . PRO A 1 137 ? -12.086 23.359 14.078 1 98.31 137 PRO A C 1
ATOM 1065 O O . PRO A 1 137 ? -13.102 22.844 13.625 1 98.31 137 PRO A O 1
ATOM 1068 N N . LYS A 1 138 ? -11.172 22.672 14.805 1 97.62 138 LYS A N 1
ATOM 1069 C CA . LYS A 1 138 ? -11.297 21.25 15.086 1 97.62 138 LYS A CA 1
ATOM 1070 C C . LYS A 1 138 ? -12.656 20.922 15.711 1 97.62 138 LYS A C 1
ATOM 1072 O O . LYS A 1 138 ? -13.312 19.969 15.305 1 97.62 138 LYS A O 1
ATOM 1077 N N . ASP A 1 139 ? -13.125 21.75 16.641 1 96.62 139 ASP A N 1
ATOM 1078 C CA . ASP A 1 139 ? -14.375 21.516 17.359 1 96.62 139 ASP A CA 1
ATOM 1079 C C . ASP A 1 139 ? -15.57 21.531 16.406 1 96.62 139 ASP A C 1
ATOM 1081 O O . ASP A 1 139 ? -16.531 20.797 16.594 1 96.62 139 ASP A O 1
ATOM 1085 N N . ALA A 1 140 ? -15.516 22.391 15.445 1 95.81 140 ALA A N 1
ATOM 1086 C CA . ALA A 1 140 ? -16.594 22.469 14.469 1 95.81 140 ALA A CA 1
ATOM 1087 C C . ALA A 1 140 ? -16.688 21.203 13.633 1 95.81 140 ALA A C 1
ATOM 1089 O O . ALA A 1 140 ? -17.781 20.719 13.336 1 95.81 140 ALA A O 1
ATOM 1090 N N . ILE A 1 141 ? -15.539 20.656 13.297 1 94 141 ILE A N 1
ATOM 1091 C CA . ILE A 1 141 ? -15.5 19.453 12.492 1 94 141 ILE A CA 1
ATOM 1092 C C . ILE A 1 141 ? -16.031 18.266 13.305 1 94 141 ILE A C 1
ATOM 1094 O O . ILE A 1 141 ? -16.828 17.469 12.797 1 94 141 ILE A O 1
ATOM 1098 N N . ILE A 1 142 ? -15.656 18.156 14.547 1 92.69 142 ILE A N 1
ATOM 1099 C CA . ILE A 1 142 ? -16.078 17.062 15.422 1 92.69 142 ILE A CA 1
ATOM 1100 C C . ILE A 1 142 ? -17.594 17.109 15.609 1 92.69 142 ILE A C 1
ATOM 1102 O O . ILE A 1 142 ? -18.25 16.078 15.555 1 92.69 142 ILE A O 1
ATOM 1106 N N . ALA A 1 143 ? -18.078 18.312 15.734 1 91.31 143 ALA A N 1
ATOM 1107 C CA . ALA A 1 143 ? -19.516 18.5 15.922 1 91.31 143 ALA A CA 1
ATOM 1108 C C . ALA A 1 143 ? -20.297 18.031 14.688 1 91.31 143 ALA A C 1
ATOM 1110 O O . ALA A 1 143 ? -21.328 17.391 14.812 1 91.31 143 ALA A O 1
ATOM 1111 N N . GLU A 1 144 ? -19.781 18.359 13.547 1 87.38 144 GLU A N 1
ATOM 1112 C CA . GLU A 1 144 ? -20.422 17.969 12.297 1 87.38 144 GLU A CA 1
ATOM 1113 C C . GLU A 1 144 ? -20.406 16.453 12.109 1 87.38 144 GLU A C 1
ATOM 1115 O O . GLU A 1 144 ? -21.375 15.867 11.641 1 87.38 144 GLU A O 1
ATOM 1120 N N . MET A 1 145 ? -19.281 15.867 12.445 1 85.62 145 MET A N 1
ATOM 1121 C CA . MET A 1 145 ? -19.141 14.422 12.297 1 85.62 145 MET A CA 1
ATOM 1122 C C . MET A 1 145 ? -20.031 13.68 13.281 1 85.62 145 MET A C 1
ATOM 1124 O O . MET A 1 145 ? -20.594 12.641 12.945 1 85.62 145 MET A O 1
ATOM 1128 N N . ASP A 1 146 ? -20.219 14.148 14.492 1 82.31 146 ASP A N 1
ATOM 1129 C CA . ASP A 1 146 ? -21.062 13.547 15.516 1 82.31 146 ASP A CA 1
ATOM 1130 C C . ASP A 1 146 ? -22.531 13.656 15.133 1 82.31 146 ASP A C 1
ATOM 1132 O O . ASP A 1 146 ? -23.312 12.734 15.375 1 82.31 146 ASP A O 1
ATOM 1136 N N . ALA A 1 147 ? -22.797 14.727 14.555 1 79.06 147 ALA A N 1
ATOM 1137 C CA . ALA A 1 147 ? -24.172 14.945 14.148 1 79.06 147 ALA A CA 1
ATOM 1138 C C . ALA A 1 147 ? -24.578 14 13.016 1 79.06 147 ALA A C 1
ATOM 1140 O O . ALA A 1 147 ? -25.719 13.531 12.969 1 79.06 147 ALA A O 1
ATOM 1141 N N . SER A 1 148 ? -23.641 13.773 12.18 1 73.94 148 SER A N 1
ATOM 1142 C CA . SER A 1 148 ? -23.891 12.875 11.055 1 73.94 148 SER A CA 1
ATOM 1143 C C . SER A 1 148 ? -24.078 11.438 11.523 1 73.94 148 SER A C 1
ATOM 1145 O O . SER A 1 148 ? -24.828 10.672 10.93 1 73.94 148 SER A O 1
ATOM 1147 N N . ASN A 1 149 ? -23.344 11.086 12.555 1 69.06 149 ASN A N 1
ATOM 1148 C CA . ASN A 1 149 ? -23.469 9.742 13.102 1 69.06 149 ASN A CA 1
ATOM 1149 C C . ASN A 1 149 ? -24.781 9.555 13.867 1 69.06 149 ASN A C 1
ATOM 1151 O O . ASN A 1 149 ? -25.328 8.453 13.891 1 69.06 149 ASN A O 1
ATOM 1155 N N . ILE A 1 150 ? -25.156 10.562 14.625 1 60.12 150 ILE A N 1
ATOM 1156 C CA . ILE A 1 150 ? -26.406 10.523 15.375 1 60.12 150 ILE A CA 1
ATOM 1157 C C . ILE A 1 150 ? -27.578 10.391 14.406 1 60.12 150 ILE A C 1
ATOM 1159 O O . ILE A 1 150 ? -28.531 9.648 14.672 1 60.12 150 ILE A O 1
ATOM 1163 N N . ASP A 1 151 ? -27.531 11.148 13.43 1 56.38 151 ASP A N 1
ATOM 1164 C CA . ASP A 1 151 ? -28.625 11.078 12.469 1 56.38 151 ASP A CA 1
ATOM 1165 C C . ASP A 1 151 ? -28.734 9.68 11.859 1 56.38 151 ASP A C 1
ATOM 1167 O O . ASP A 1 151 ? -29.844 9.195 11.609 1 56.38 151 ASP A O 1
ATOM 1171 N N . LEU A 1 152 ? -27.719 9.039 11.758 1 54.62 152 LEU A N 1
ATOM 1172 C CA . LEU A 1 152 ? -27.766 7.684 11.211 1 54.62 152 LEU A CA 1
ATOM 1173 C C . LEU A 1 152 ? -28.266 6.691 12.258 1 54.62 152 LEU A C 1
ATOM 1175 O O . LEU A 1 152 ? -28.875 5.676 11.922 1 54.62 152 LEU A O 1
ATOM 1179 N N . ASP A 1 153 ? -27.844 6.883 13.508 1 49.78 153 ASP A N 1
ATOM 1180 C CA . ASP A 1 153 ? -28.328 6.004 14.57 1 49.78 153 ASP A CA 1
ATOM 1181 C C . ASP A 1 153 ? -29.828 6.199 14.805 1 49.78 153 ASP A C 1
ATOM 1183 O O . ASP A 1 153 ? -30.484 5.332 15.375 1 49.78 153 ASP A O 1
ATOM 1187 N N . MET A 1 154 ? -30.328 7.367 14.539 1 45.25 154 MET A N 1
ATOM 1188 C CA . MET A 1 154 ? -31.734 7.598 14.789 1 45.25 154 MET A CA 1
ATOM 1189 C C . MET A 1 154 ? -32.594 7.211 13.578 1 45.25 154 MET A C 1
ATOM 1191 O O . MET A 1 154 ? -33.812 7.215 13.641 1 45.25 154 MET A O 1
ATOM 1195 N N . GLU A 1 155 ? -31.875 6.953 12.477 1 37.97 155 GLU A N 1
ATOM 1196 C CA . GLU A 1 155 ? -32.75 6.457 11.438 1 37.97 155 GLU A CA 1
ATOM 1197 C C . GLU A 1 155 ? -32.781 4.93 11.406 1 37.97 155 GLU A C 1
ATOM 1199 O O . GLU A 1 155 ? -31.797 4.285 11.75 1 37.97 155 GLU A O 1
ATOM 1204 N N . MET B 1 1 ? 8.867 -30.656 11.555 1 30.42 1 MET B N 1
ATOM 1205 C CA . MET B 1 1 ? 9.016 -30.625 10.102 1 30.42 1 MET B CA 1
ATOM 1206 C C . MET B 1 1 ? 10.18 -29.719 9.695 1 30.42 1 MET B C 1
ATOM 1208 O O . MET B 1 1 ? 10.25 -28.562 10.109 1 30.42 1 MET B O 1
ATOM 1212 N N . ASP B 1 2 ? 11.445 -30.062 9.398 1 37.16 2 ASP B N 1
ATOM 1213 C CA . ASP B 1 2 ? 12.688 -29.375 9.055 1 37.16 2 ASP B CA 1
ATOM 1214 C C . ASP B 1 2 ? 12.43 -28.25 8.055 1 37.16 2 ASP B C 1
ATOM 1216 O O . ASP B 1 2 ? 11.656 -28.406 7.109 1 37.16 2 ASP B O 1
ATOM 1220 N N . SER B 1 3 ? 12.469 -26.922 8.289 1 45.25 3 SER B N 1
ATOM 1221 C CA . SER B 1 3 ? 12.445 -25.719 7.473 1 45.25 3 SER B CA 1
ATOM 1222 C C . SER B 1 3 ? 12.969 -25.984 6.066 1 45.25 3 SER B C 1
ATOM 1224 O O . SER B 1 3 ? 13.336 -25.062 5.348 1 45.25 3 SER B O 1
ATOM 1226 N N . LYS B 1 4 ? 13.453 -27.297 5.75 1 48.12 4 LYS B N 1
ATOM 1227 C CA . LYS B 1 4 ? 14.188 -28.031 4.723 1 48.12 4 LYS B CA 1
ATOM 1228 C C . LYS B 1 4 ? 13.531 -27.875 3.355 1 48.12 4 LYS B C 1
ATOM 1230 O O . LYS B 1 4 ? 12.406 -27.375 3.256 1 48.12 4 LYS B O 1
ATOM 1235 N N . ASP B 1 5 ? 13.406 -28.562 2.227 1 70.56 5 ASP B N 1
ATOM 1236 C CA . ASP B 1 5 ? 13.453 -28.422 0.776 1 70.56 5 ASP B CA 1
ATOM 1237 C C . ASP B 1 5 ? 12.07 -28.094 0.211 1 70.56 5 ASP B C 1
ATOM 1239 O O . ASP B 1 5 ? 11.344 -29 -0.207 1 70.56 5 ASP B O 1
ATOM 1243 N N . VAL B 1 6 ? 11.492 -26.922 0.539 1 87.5 6 VAL B N 1
ATOM 1244 C CA . VAL B 1 6 ? 10.258 -26.531 -0.137 1 87.5 6 VAL B CA 1
ATOM 1245 C C . VAL B 1 6 ? 10.531 -26.297 -1.621 1 87.5 6 VAL B C 1
ATOM 1247 O O . VAL B 1 6 ? 11.461 -25.578 -1.98 1 87.5 6 VAL B O 1
ATOM 1250 N N . LYS B 1 7 ? 9.82 -27.141 -2.287 1 96.5 7 LYS B N 1
ATOM 1251 C CA . LYS B 1 7 ? 9.898 -26.984 -3.736 1 96.5 7 LYS B CA 1
ATOM 1252 C C . LYS B 1 7 ? 8.883 -25.953 -4.234 1 96.5 7 LYS B C 1
ATOM 1254 O O . LYS B 1 7 ? 7.773 -25.875 -3.713 1 96.5 7 LYS B O 1
ATOM 1259 N N . TYR B 1 8 ? 9.289 -25.172 -5.207 1 98.5 8 TYR B N 1
ATOM 1260 C CA . TYR B 1 8 ? 8.406 -24.172 -5.805 1 98.5 8 TYR B CA 1
ATOM 1261 C C . TYR B 1 8 ? 8.211 -24.438 -7.289 1 98.5 8 TYR B C 1
ATOM 1263 O O . TYR B 1 8 ? 9.078 -25 -7.949 1 98.5 8 TYR B O 1
ATOM 1271 N N . VAL B 1 9 ? 7.07 -24.031 -7.785 1 98.56 9 VAL B N 1
ATOM 1272 C CA . VAL B 1 9 ? 6.781 -24.125 -9.211 1 98.56 9 VAL B CA 1
ATOM 1273 C C . VAL B 1 9 ? 6.484 -22.734 -9.766 1 98.56 9 VAL B C 1
ATOM 1275 O O . VAL B 1 9 ? 5.852 -21.906 -9.094 1 98.56 9 VAL B O 1
ATOM 1278 N N . LYS B 1 10 ? 6.961 -22.453 -10.977 1 98.75 10 LYS B N 1
ATOM 1279 C CA . LYS B 1 10 ? 6.621 -21.203 -11.641 1 98.75 10 LYS B CA 1
ATOM 1280 C C . LYS B 1 10 ? 5.125 -21.109 -11.914 1 98.75 10 LYS B C 1
ATOM 1282 O O . LYS B 1 10 ? 4.512 -22.094 -12.352 1 98.75 10 LYS B O 1
ATOM 1287 N N . ALA B 1 11 ? 4.637 -20.031 -11.617 1 98.81 11 ALA B N 1
ATOM 1288 C CA . ALA B 1 11 ? 3.197 -19.797 -11.742 1 98.81 11 ALA B CA 1
ATOM 1289 C C . ALA B 1 11 ? 2.904 -18.453 -12.383 1 98.81 11 ALA B C 1
ATOM 1291 O O . ALA B 1 11 ? 3.826 -17.703 -12.711 1 98.81 11 ALA B O 1
ATOM 1292 N N . GLU B 1 12 ? 1.678 -18.203 -12.617 1 98.25 12 GLU B N 1
ATOM 1293 C CA . GLU B 1 12 ? 1.225 -16.922 -13.172 1 98.25 12 GLU B CA 1
ATOM 1294 C C . GLU B 1 12 ? -0.18 -16.578 -12.688 1 98.25 12 GLU B C 1
ATOM 1296 O O . GLU B 1 12 ? -0.928 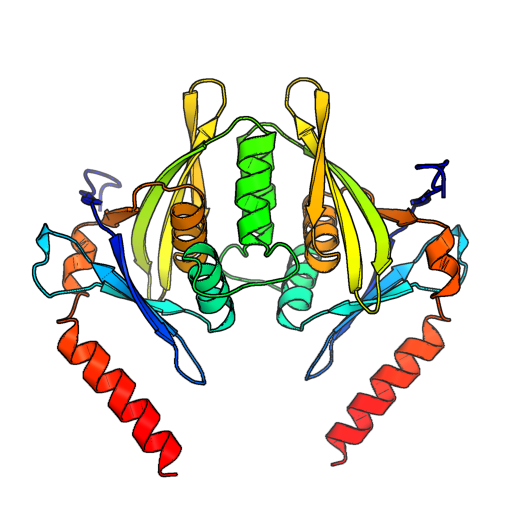-17.469 -12.258 1 98.25 12 GLU B O 1
ATOM 1301 N N . LEU B 1 13 ? -0.467 -15.32 -12.695 1 98.56 13 LEU B N 1
ATOM 1302 C CA . LEU B 1 13 ? -1.858 -14.914 -12.516 1 98.56 13 LEU B CA 1
ATOM 1303 C C . LEU B 1 13 ? -2.688 -15.281 -13.742 1 98.56 13 LEU B C 1
ATOM 1305 O O . LEU B 1 13 ? -2.648 -14.578 -14.758 1 98.56 13 LEU B O 1
ATOM 1309 N N . ASP B 1 14 ? -3.41 -16.328 -13.594 1 97.56 14 ASP B N 1
ATOM 1310 C CA . ASP B 1 14 ? -4.18 -16.875 -14.711 1 97.56 14 ASP B CA 1
ATOM 1311 C C . ASP B 1 14 ? -5.43 -16.031 -14.977 1 97.56 14 ASP B C 1
ATOM 1313 O O . ASP B 1 14 ? -5.816 -15.828 -16.125 1 97.56 14 ASP B O 1
ATOM 1317 N N . ASP B 1 15 ? -6.086 -15.68 -13.922 1 96.31 15 ASP B N 1
ATOM 1318 C CA . ASP B 1 15 ? -7.312 -14.891 -14.016 1 96.31 15 ASP B CA 1
ATOM 1319 C C . ASP B 1 15 ? -7.609 -14.18 -12.703 1 96.31 15 ASP B C 1
ATOM 1321 O O . ASP B 1 15 ? -7.051 -14.523 -11.656 1 96.31 15 ASP B O 1
ATOM 1325 N N . LEU B 1 16 ? -8.359 -13.148 -12.805 1 96.69 16 LEU B N 1
ATOM 1326 C CA . LEU B 1 16 ? -8.883 -12.391 -11.672 1 96.69 16 LEU B CA 1
ATOM 1327 C C . LEU B 1 16 ? -10.383 -12.18 -11.805 1 96.69 16 LEU B C 1
ATOM 1329 O O . LEU B 1 16 ? -10.844 -11.477 -12.711 1 96.69 16 LEU B O 1
ATOM 1333 N N . LEU B 1 17 ? -11.094 -12.82 -10.906 1 93.44 17 LEU B N 1
ATOM 1334 C CA . LEU B 1 17 ? -12.547 -12.719 -10.922 1 93.44 17 LEU B CA 1
ATOM 1335 C C . LEU B 1 17 ? -13.047 -11.805 -9.805 1 93.44 17 LEU B C 1
ATOM 1337 O O . LEU B 1 17 ? -12.547 -11.859 -8.68 1 93.44 17 LEU B O 1
ATOM 1341 N N . ALA B 1 18 ? -13.922 -10.93 -10.188 1 87.06 18 ALA B N 1
ATOM 1342 C CA . ALA B 1 18 ? -14.461 -10.023 -9.18 1 87.06 18 ALA B CA 1
ATOM 1343 C C . ALA B 1 18 ? -15.984 -10.008 -9.219 1 87.06 18 ALA B C 1
ATOM 1345 O O . ALA B 1 18 ? -16.594 -10.031 -10.297 1 87.06 18 ALA B O 1
ATOM 1346 N N . SER B 1 19 ? -16.609 -10.203 -7.977 1 79.25 19 SER B N 1
ATOM 1347 C CA . SER B 1 19 ? -18.047 -10.023 -7.777 1 79.25 19 SER B CA 1
ATOM 1348 C C . SER B 1 19 ? -18.328 -8.797 -6.922 1 79.25 19 SER B C 1
ATOM 1350 O O . SER B 1 19 ? -17.422 -8.023 -6.605 1 79.25 19 SER B O 1
ATOM 1352 N N . ASN B 1 20 ? -19.625 -8.594 -6.453 1 73.5 20 ASN B N 1
ATOM 1353 C CA . ASN B 1 20 ? -20.031 -7.41 -5.707 1 73.5 20 ASN B CA 1
ATOM 1354 C C . ASN B 1 20 ? -19.406 -7.387 -4.312 1 73.5 20 ASN B C 1
ATOM 1356 O O . ASN B 1 20 ? -19.25 -6.316 -3.723 1 73.5 20 ASN B O 1
ATOM 1360 N N . GLU B 1 21 ? -18.953 -8.523 -3.877 1 78.06 21 GLU B N 1
ATOM 1361 C CA . GLU B 1 21 ? -18.547 -8.516 -2.475 1 78.06 21 GLU B CA 1
ATOM 1362 C C . GLU B 1 21 ? -17.109 -9 -2.316 1 78.06 21 GLU B C 1
ATOM 1364 O O . GLU B 1 21 ? -16.453 -8.734 -1.3 1 78.06 21 GLU B O 1
ATOM 1369 N N . ASP B 1 22 ? -16.641 -9.695 -3.297 1 83.94 22 ASP B N 1
ATOM 1370 C CA . ASP B 1 22 ? -15.305 -10.273 -3.141 1 83.94 22 ASP B CA 1
ATOM 1371 C C . ASP B 1 22 ? -14.672 -10.57 -4.496 1 83.94 22 ASP B C 1
ATOM 1373 O O . ASP B 1 22 ? -15.273 -10.312 -5.539 1 83.94 22 ASP B O 1
ATOM 1377 N N . ALA B 1 23 ? -13.453 -10.859 -4.43 1 94.56 23 ALA B N 1
ATOM 1378 C CA . ALA B 1 23 ? -12.695 -11.211 -5.629 1 94.56 23 ALA B CA 1
ATOM 1379 C C . ALA B 1 23 ? -11.781 -12.406 -5.375 1 94.56 23 ALA B C 1
ATOM 1381 O O . ALA B 1 23 ? -11.5 -12.75 -4.227 1 94.56 23 ALA B O 1
ATOM 1382 N N . ILE B 1 24 ? -11.461 -13.062 -6.469 1 95.81 24 ILE B N 1
ATOM 1383 C CA . ILE B 1 24 ? -10.609 -14.25 -6.367 1 95.81 24 ILE B CA 1
ATOM 1384 C C . ILE B 1 24 ? -9.5 -14.18 -7.414 1 95.81 24 ILE B C 1
ATOM 1386 O O . ILE B 1 24 ? -9.766 -13.914 -8.586 1 95.81 24 ILE B O 1
ATOM 1390 N N . MET B 1 25 ? -8.312 -14.297 -6.934 1 97.62 25 MET B N 1
ATOM 1391 C CA . MET B 1 25 ? -7.191 -14.523 -7.848 1 97.62 25 MET B CA 1
ATOM 1392 C C . MET B 1 25 ? -7.066 -16 -8.195 1 97.62 25 MET B C 1
ATOM 1394 O O . MET B 1 25 ? -7.117 -16.859 -7.312 1 97.62 25 MET B O 1
ATOM 1398 N N . LEU B 1 26 ? -6.934 -16.281 -9.469 1 98.38 26 LEU B N 1
ATOM 1399 C CA . LEU B 1 26 ? -6.637 -17.625 -9.914 1 98.38 26 LEU B CA 1
ATOM 1400 C C . LEU B 1 26 ? -5.188 -17.75 -10.375 1 98.38 26 LEU B C 1
ATOM 1402 O O . LEU B 1 26 ? -4.809 -17.188 -11.398 1 98.38 26 LEU B O 1
ATOM 1406 N N . ILE B 1 27 ? -4.441 -18.5 -9.547 1 98.81 27 ILE B N 1
ATOM 1407 C CA . ILE B 1 27 ? -3.029 -18.703 -9.844 1 98.81 27 ILE B CA 1
ATOM 1408 C C . ILE B 1 27 ? -2.842 -20.047 -10.562 1 98.81 27 ILE B C 1
ATOM 1410 O O . ILE B 1 27 ? -3.232 -21.094 -10.047 1 98.81 27 ILE B O 1
ATOM 1414 N N . GLY B 1 28 ? -2.322 -20 -11.758 1 98.62 28 GLY B N 1
ATOM 1415 C CA . GLY B 1 28 ? -2.1 -21.203 -12.555 1 98.62 28 GLY B CA 1
ATOM 1416 C C . GLY B 1 28 ? -0.63 -21.5 -12.773 1 98.62 28 GLY B C 1
ATOM 1417 O O . GLY B 1 28 ? 0.234 -20.688 -12.469 1 98.62 28 GLY B O 1
ATOM 1418 N N . SER B 1 29 ? -0.375 -22.656 -13.219 1 98.5 29 SER B N 1
ATOM 1419 C CA . SER B 1 29 ? 0.958 -23.109 -13.609 1 98.5 29 SER B CA 1
ATOM 1420 C C . SER B 1 29 ? 0.896 -24.062 -14.797 1 98.5 29 SER B C 1
ATOM 1422 O O . SER B 1 29 ? -0.041 -24.859 -14.914 1 98.5 29 SER B O 1
ATOM 1424 N N . ASP B 1 30 ? 1.914 -24.016 -15.562 1 97.5 30 ASP B N 1
ATOM 1425 C CA . ASP B 1 30 ? 1.996 -24.953 -16.688 1 97.5 30 ASP B CA 1
ATOM 1426 C C . ASP B 1 30 ? 1.992 -26.391 -16.203 1 97.5 30 ASP B C 1
ATOM 1428 O O . ASP B 1 30 ? 1.549 -27.297 -16.922 1 97.5 30 ASP B O 1
ATOM 1432 N N . GLU B 1 31 ? 2.342 -26.578 -14.969 1 97.31 31 GLU B N 1
ATOM 1433 C CA . GLU B 1 31 ? 2.461 -27.922 -14.414 1 97.31 31 GLU B CA 1
ATOM 1434 C C . GLU B 1 31 ? 1.121 -28.422 -13.875 1 97.31 31 GLU B C 1
ATOM 1436 O O . GLU B 1 31 ? 0.988 -29.578 -13.508 1 97.31 31 GLU B O 1
ATOM 1441 N N . TRP B 1 32 ? 0.168 -27.547 -13.914 1 97.88 32 TRP B N 1
ATOM 1442 C CA . TRP B 1 32 ? -1.063 -27.891 -13.211 1 97.88 32 TRP B CA 1
ATOM 1443 C C . TRP B 1 32 ? -2.199 -28.156 -14.195 1 97.88 32 TRP B C 1
ATOM 1445 O O . TRP B 1 32 ? -3.336 -28.406 -13.789 1 97.88 32 TRP B O 1
ATOM 1455 N N . GLY B 1 33 ? -1.888 -28.141 -15.531 1 96.5 33 GLY B N 1
ATOM 1456 C CA . GLY B 1 33 ? -2.955 -28.281 -16.5 1 96.5 33 GLY B CA 1
ATOM 1457 C C . GLY B 1 33 ? -4.043 -27.234 -16.359 1 96.5 33 GLY B C 1
ATOM 1458 O O . GLY B 1 33 ? -3.756 -26.031 -16.375 1 96.5 33 GLY B O 1
ATOM 1459 N N . SER B 1 34 ? -5.32 -27.688 -16.172 1 97.31 34 SER B N 1
ATOM 1460 C CA . SER B 1 34 ? -6.445 -26.766 -16.094 1 97.31 34 SER B CA 1
ATOM 1461 C C . SER B 1 34 ? -6.719 -26.328 -14.656 1 97.31 34 SER B C 1
ATOM 1463 O O . SER B 1 34 ? -7.617 -25.531 -14.406 1 97.31 34 SER B O 1
ATOM 1465 N N . ASN B 1 35 ? -5.945 -26.875 -13.719 1 98.44 35 ASN B N 1
ATOM 1466 C CA . ASN B 1 35 ? -6.152 -26.531 -12.312 1 98.44 35 ASN B CA 1
ATOM 1467 C C . ASN B 1 35 ? -5.539 -25.188 -11.961 1 98.44 35 ASN B C 1
ATOM 1469 O O . ASN B 1 35 ? -4.504 -24.797 -12.508 1 98.44 35 ASN B O 1
ATOM 1473 N N . VAL B 1 36 ? -6.176 -24.484 -11.039 1 98.75 36 VAL B N 1
ATOM 1474 C CA . VAL B 1 36 ? -5.691 -23.203 -10.539 1 98.75 36 VAL B CA 1
ATOM 1475 C C . VAL B 1 36 ? -5.832 -23.141 -9.023 1 98.75 36 VAL B C 1
ATOM 1477 O O . VAL B 1 36 ? -6.688 -23.828 -8.445 1 98.75 36 VAL B O 1
ATOM 1480 N N . LEU B 1 37 ? -4.953 -22.422 -8.406 1 98.75 37 LEU B N 1
ATOM 1481 C CA . LEU B 1 37 ? -5.039 -22.125 -6.984 1 98.75 37 LEU B CA 1
ATOM 1482 C C . LEU B 1 37 ? -5.883 -20.875 -6.738 1 98.75 37 LEU B C 1
ATOM 1484 O O . LEU B 1 37 ? -5.48 -19.766 -7.098 1 98.75 37 LEU B O 1
ATOM 1488 N N . PRO B 1 38 ? -7.062 -21.031 -6.203 1 98 38 PRO B N 1
ATOM 1489 C CA . PRO B 1 38 ? -7.879 -19.859 -5.91 1 98 38 PRO B CA 1
ATOM 1490 C C . PRO B 1 38 ? -7.484 -19.172 -4.605 1 98 38 PRO B C 1
ATOM 1492 O O . PRO B 1 38 ? -7.316 -19.844 -3.58 1 98 38 PRO B O 1
ATOM 1495 N N . ILE B 1 39 ? -7.285 -17.922 -4.648 1 97.62 39 ILE B N 1
ATOM 1496 C CA . ILE B 1 39 ? -6.992 -17.125 -3.457 1 97.62 39 ILE B CA 1
ATOM 1497 C C . ILE B 1 39 ? -7.984 -15.977 -3.342 1 97.62 39 ILE B C 1
ATOM 1499 O O . ILE B 1 39 ? -7.973 -15.055 -4.164 1 97.62 39 ILE B O 1
ATOM 1503 N N . TRP B 1 40 ? -8.836 -16.047 -2.301 1 94.44 40 TRP B N 1
ATOM 1504 C CA . TRP B 1 40 ? -9.836 -15.008 -2.061 1 94.44 40 TRP B CA 1
ATOM 1505 C C . TRP B 1 40 ? -9.188 -13.727 -1.56 1 94.44 40 TRP B C 1
ATOM 1507 O O . TRP B 1 40 ? -8.344 -13.758 -0.663 1 94.44 40 TRP B O 1
ATOM 1517 N N . ILE B 1 41 ? -9.609 -12.602 -2.18 1 94.44 41 ILE B N 1
ATOM 1518 C CA . ILE B 1 41 ? -9.07 -11.305 -1.792 1 94.44 41 ILE B CA 1
ATOM 1519 C C . ILE B 1 41 ? -10.195 -10.273 -1.741 1 94.44 41 ILE B C 1
ATOM 1521 O O . ILE B 1 41 ? -11.336 -10.57 -2.104 1 94.44 41 ILE B O 1
ATOM 1525 N N . GLY B 1 42 ? -9.914 -9.109 -1.225 1 91.12 42 GLY B N 1
ATOM 1526 C CA . GLY B 1 42 ? -10.891 -8.023 -1.212 1 91.12 42 GLY B CA 1
ATOM 1527 C C . GLY B 1 42 ? -11.039 -7.34 -2.557 1 91.12 42 GLY B C 1
ATOM 1528 O O . GLY B 1 42 ? -10.133 -7.391 -3.389 1 91.12 42 GLY B O 1
ATOM 1529 N N . ILE B 1 43 ? -12.141 -6.668 -2.74 1 89.94 43 ILE B N 1
ATOM 1530 C CA . ILE B 1 43 ? -12.453 -6 -3.998 1 89.94 43 ILE B CA 1
ATOM 1531 C C . ILE B 1 43 ? -11.43 -4.891 -4.258 1 89.94 43 ILE B C 1
ATOM 1533 O O . ILE B 1 43 ? -11 -4.691 -5.398 1 89.94 43 ILE B O 1
ATOM 1537 N N . MET B 1 44 ? -11.062 -4.191 -3.266 1 87.88 44 MET B N 1
ATOM 1538 C CA . MET B 1 44 ? -10.102 -3.107 -3.438 1 87.88 44 MET B CA 1
ATOM 1539 C C . MET B 1 44 ? -8.75 -3.648 -3.889 1 87.88 44 MET B C 1
ATOM 1541 O O . MET B 1 44 ? -8.086 -3.045 -4.734 1 87.88 44 MET B O 1
ATOM 1545 N N . GLU B 1 45 ? -8.391 -4.77 -3.332 1 93.25 45 GLU B N 1
ATOM 1546 C CA . GLU B 1 45 ? -7.156 -5.426 -3.76 1 93.25 45 GLU B CA 1
ATOM 1547 C C . GLU B 1 45 ? -7.234 -5.844 -5.227 1 93.25 45 GLU B C 1
ATOM 1549 O O . GLU B 1 45 ? -6.273 -5.672 -5.977 1 93.25 45 GLU B O 1
ATOM 1554 N N . ALA B 1 46 ? -8.359 -6.336 -5.559 1 94.25 46 ALA B N 1
ATOM 1555 C CA . ALA B 1 46 ? -8.57 -6.773 -6.934 1 94.25 46 ALA B CA 1
ATOM 1556 C C . ALA B 1 46 ? -8.445 -5.605 -7.91 1 94.25 46 ALA B C 1
ATOM 1558 O O . ALA B 1 46 ? -7.855 -5.75 -8.984 1 94.25 46 ALA B O 1
ATOM 1559 N N . PHE B 1 47 ? -8.883 -4.527 -7.523 1 90.69 47 PHE B N 1
ATOM 1560 C CA . PHE B 1 47 ? -8.797 -3.352 -8.383 1 90.69 47 PHE B CA 1
ATOM 1561 C C . PHE B 1 47 ? -7.344 -2.924 -8.57 1 90.69 47 PHE B C 1
ATOM 1563 O O . PHE B 1 47 ? -6.953 -2.48 -9.648 1 90.69 47 PHE B O 1
ATOM 1570 N N . SER B 1 48 ? -6.625 -3.033 -7.543 1 93.62 48 SER B N 1
ATOM 1571 C CA . SER B 1 48 ? -5.203 -2.721 -7.645 1 93.62 48 SER B CA 1
ATOM 1572 C C . SER B 1 48 ? -4.52 -3.598 -8.688 1 93.62 48 SER B C 1
ATOM 1574 O O . SER B 1 48 ? -3.709 -3.111 -9.477 1 93.62 48 SER B O 1
ATOM 1576 N N . ILE B 1 49 ? -4.848 -4.852 -8.688 1 96.56 49 ILE B N 1
ATOM 1577 C CA . ILE B 1 49 ? -4.246 -5.789 -9.625 1 96.56 49 ILE B CA 1
ATOM 1578 C C . ILE B 1 49 ? -4.758 -5.504 -11.039 1 96.56 49 ILE B C 1
ATOM 1580 O O . ILE B 1 49 ? -3.984 -5.5 -11.992 1 96.56 49 ILE B O 1
ATOM 1584 N N . LYS B 1 50 ? -6.012 -5.211 -11.203 1 93.88 50 LYS B N 1
ATOM 1585 C CA . LYS B 1 50 ? -6.582 -4.875 -12.508 1 93.88 50 LYS B CA 1
ATOM 1586 C C . LYS B 1 50 ? -5.91 -3.639 -13.094 1 93.88 50 LYS B C 1
ATOM 1588 O O . LYS B 1 50 ? -5.645 -3.584 -14.297 1 93.88 50 LYS B O 1
ATOM 1593 N N . LYS B 1 51 ? -5.676 -2.709 -12.266 1 93.69 51 LYS B N 1
ATOM 1594 C CA . LYS B 1 51 ? -4.961 -1.521 -12.727 1 93.69 51 LYS B CA 1
ATOM 1595 C C . LYS B 1 51 ? -3.582 -1.886 -13.273 1 93.69 51 LYS B C 1
ATOM 1597 O O . LYS B 1 51 ? -3.184 -1.408 -14.336 1 93.69 51 LYS B O 1
ATOM 1602 N N . ALA B 1 52 ? -2.887 -2.654 -12.523 1 94.62 52 ALA B N 1
ATOM 1603 C CA . ALA B 1 52 ? -1.55 -3.074 -12.938 1 94.62 52 ALA B CA 1
ATOM 1604 C C . ALA B 1 52 ? -1.594 -3.811 -14.273 1 94.62 52 ALA B C 1
ATOM 1606 O O . ALA B 1 52 ? -0.659 -3.715 -15.078 1 94.62 52 ALA B O 1
ATOM 1607 N N . LEU B 1 53 ? -2.664 -4.5 -14.5 1 94.69 53 LEU B N 1
ATOM 1608 C CA . LEU B 1 53 ? -2.848 -5.277 -15.727 1 94.69 53 LEU B CA 1
ATOM 1609 C C . LEU B 1 53 ? -3.314 -4.387 -16.875 1 94.69 53 LEU B C 1
ATOM 1611 O O . LEU B 1 53 ? -3.451 -4.848 -18 1 94.69 53 LEU B O 1
ATOM 1615 N N . GLY B 1 54 ? -3.584 -3.131 -16.562 1 92.75 54 GLY B N 1
ATOM 1616 C CA . GLY B 1 54 ? -4.062 -2.205 -17.578 1 92.75 54 GLY B CA 1
ATOM 1617 C C . GLY B 1 54 ? -5.559 -2.301 -17.828 1 92.75 54 GLY B C 1
ATOM 1618 O O . GLY B 1 54 ? -6.059 -1.842 -18.844 1 92.75 54 GLY B O 1
ATOM 1619 N N . GLN B 1 55 ? -6.25 -2.912 -16.906 1 91.19 55 GLN B N 1
ATOM 1620 C CA . GLN B 1 55 ? -7.684 -3.135 -17.078 1 91.19 55 GLN B CA 1
ATOM 1621 C C . GLN B 1 55 ? -8.492 -2.09 -16.312 1 91.19 55 GLN B C 1
ATOM 1623 O O . GLN B 1 55 ? -9.727 -2.105 -16.344 1 91.19 55 GLN B O 1
ATOM 1628 N N . ALA B 1 56 ? -7.824 -1.247 -15.594 1 88.06 56 ALA B N 1
ATOM 1629 C CA . ALA B 1 56 ? -8.43 -0.14 -14.859 1 88.06 56 ALA B CA 1
ATOM 1630 C C . ALA B 1 56 ? -7.488 1.059 -14.805 1 88.06 56 ALA B C 1
ATOM 1632 O O . ALA B 1 56 ? -6.266 0.9 -14.883 1 88.06 56 ALA B O 1
ATOM 1633 N N . GLN B 1 57 ? -8.055 2.188 -14.688 1 87 57 GLN B N 1
ATOM 1634 C CA . GLN B 1 57 ? -7.27 3.412 -14.594 1 87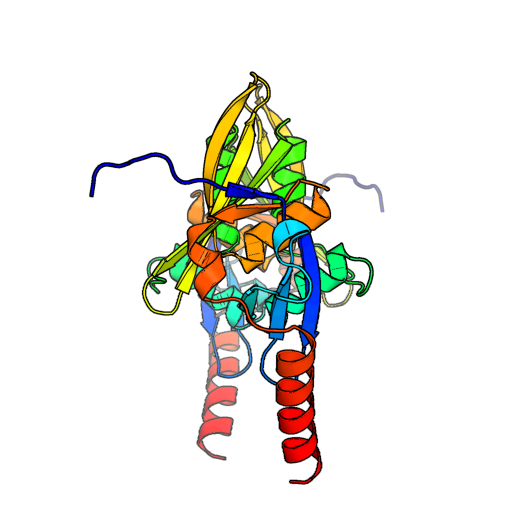 57 GLN B CA 1
ATOM 1635 C C . GLN B 1 57 ? -7.625 4.199 -13.336 1 87 57 GLN B C 1
ATOM 1637 O O . GLN B 1 57 ? -8.797 4.289 -12.961 1 87 57 GLN B O 1
ATOM 1642 N N . PHE B 1 58 ? -6.602 4.605 -12.688 1 84.31 58 PHE B N 1
ATOM 1643 C CA . PHE B 1 58 ? -6.766 5.477 -11.531 1 84.31 58 PHE B CA 1
ATOM 1644 C C . PHE B 1 58 ? -5.984 6.773 -11.711 1 84.31 58 PHE B C 1
ATOM 1646 O O . PHE B 1 58 ? -4.871 6.766 -12.242 1 84.31 58 PHE B O 1
ATOM 1653 N N . PRO B 1 59 ? -6.566 7.773 -11.328 1 82.25 59 PRO B N 1
ATOM 1654 C CA . PRO B 1 59 ? -5.898 9.062 -11.523 1 82.25 59 PRO B CA 1
ATOM 1655 C C . PRO B 1 59 ? -4.664 9.234 -10.641 1 82.25 59 PRO B C 1
ATOM 1657 O O . PRO B 1 59 ? -3.75 9.984 -10.984 1 82.25 59 PRO B O 1
ATOM 1660 N N . ARG B 1 60 ? -4.656 8.594 -9.531 1 85.62 60 ARG B N 1
ATOM 1661 C CA . ARG B 1 60 ? -3.561 8.703 -8.578 1 85.62 60 ARG B CA 1
ATOM 1662 C C . ARG B 1 60 ? -2.949 7.34 -8.281 1 85.62 60 ARG B C 1
ATOM 1664 O O . ARG B 1 60 ? -3.607 6.312 -8.438 1 85.62 60 ARG B O 1
ATOM 1671 N N . PRO B 1 61 ? -1.691 7.391 -7.832 1 89.25 61 PRO B N 1
ATOM 1672 C CA . PRO B 1 61 ? -1.025 6.133 -7.484 1 89.25 61 PRO B CA 1
ATOM 1673 C C . PRO B 1 61 ? -1.713 5.402 -6.332 1 89.25 61 PRO B C 1
ATOM 1675 O O . PRO B 1 61 ? -2.166 6.035 -5.379 1 89.25 61 PRO B O 1
ATOM 1678 N N . LEU B 1 62 ? -1.849 4.102 -6.547 1 93.19 62 LEU B N 1
ATOM 1679 C CA . LEU B 1 62 ? -2.258 3.248 -5.434 1 93.19 62 LEU B CA 1
ATOM 1680 C C . LEU B 1 62 ? -1.056 2.85 -4.582 1 93.19 62 LEU B C 1
ATOM 1682 O O . LEU B 1 62 ? 0.09 3.111 -4.961 1 93.19 62 LEU B O 1
ATOM 1686 N N . THR B 1 63 ? -1.357 2.309 -3.484 1 94.56 63 THR B N 1
ATOM 1687 C CA . THR B 1 63 ? -0.29 2.023 -2.531 1 94.56 63 THR B CA 1
ATOM 1688 C C . THR B 1 63 ? 0.738 1.073 -3.139 1 94.56 63 THR B C 1
ATOM 1690 O O . THR B 1 63 ? 1.938 1.207 -2.891 1 94.56 63 THR B O 1
ATOM 1693 N N . GLN B 1 64 ? 0.265 0.12 -3.975 1 96.69 64 GLN B N 1
ATOM 1694 C CA . GLN B 1 64 ? 1.193 -0.831 -4.578 1 96.69 64 GLN B CA 1
ATOM 1695 C C . GLN B 1 64 ? 2.082 -0.151 -5.613 1 96.69 64 GLN B C 1
ATOM 1697 O O . GLN B 1 64 ? 3.223 -0.565 -5.832 1 96.69 64 GLN B O 1
ATOM 1702 N N . ASP B 1 65 ? 1.55 0.872 -6.258 1 95.38 65 ASP B N 1
ATOM 1703 C CA . ASP B 1 65 ? 2.402 1.686 -7.117 1 95.38 65 ASP B CA 1
ATOM 1704 C C . ASP B 1 65 ? 3.535 2.328 -6.32 1 95.38 65 ASP B C 1
ATOM 1706 O O . ASP B 1 65 ? 4.684 2.354 -6.773 1 95.38 65 ASP B O 1
ATOM 1710 N N . LEU B 1 66 ? 3.125 2.787 -5.172 1 95.62 66 LEU B N 1
ATOM 1711 C CA . LEU B 1 66 ? 4.102 3.414 -4.285 1 95.62 66 LEU B CA 1
ATOM 1712 C C . LEU B 1 66 ? 5.215 2.436 -3.926 1 95.62 66 LEU B C 1
ATOM 1714 O O . LEU B 1 66 ? 6.391 2.805 -3.918 1 95.62 66 LEU B O 1
ATOM 1718 N N . VAL B 1 67 ? 4.844 1.228 -3.641 1 97.38 67 VAL B N 1
ATOM 1719 C CA . VAL B 1 67 ? 5.828 0.212 -3.281 1 97.38 67 VAL B CA 1
ATOM 1720 C C . VAL B 1 67 ? 6.852 0.065 -4.402 1 97.38 67 VAL B C 1
ATOM 1722 O O . VAL B 1 67 ? 8.062 0.116 -4.16 1 97.38 67 VAL B O 1
ATOM 1725 N N . VAL B 1 68 ? 6.391 -0.065 -5.629 1 97.69 68 VAL B N 1
ATOM 1726 C CA . VAL B 1 68 ? 7.273 -0.299 -6.766 1 97.69 68 VAL B CA 1
ATOM 1727 C C . VAL B 1 68 ? 8.125 0.942 -7.023 1 97.69 68 VAL B C 1
ATOM 1729 O O . VAL B 1 68 ? 9.32 0.835 -7.301 1 97.69 68 VAL B O 1
ATOM 1732 N N . GLU B 1 69 ? 7.547 2.096 -6.91 1 96.81 69 GLU B N 1
ATOM 1733 C CA . GLU B 1 69 ? 8.289 3.336 -7.105 1 96.81 69 GLU B CA 1
ATOM 1734 C C . GLU B 1 69 ? 9.398 3.486 -6.062 1 96.81 69 GLU B C 1
ATOM 1736 O O . GLU B 1 69 ? 10.5 3.938 -6.383 1 96.81 69 GLU B O 1
ATOM 1741 N N . VAL B 1 70 ? 9.078 3.141 -4.824 1 97.62 70 VAL B N 1
ATOM 1742 C CA . VAL B 1 70 ? 10.055 3.186 -3.744 1 97.62 70 VAL B CA 1
ATOM 1743 C C . VAL B 1 70 ? 11.211 2.232 -4.051 1 97.62 70 VAL B C 1
ATOM 1745 O O . VAL B 1 70 ? 12.375 2.59 -3.885 1 97.62 70 VAL B O 1
ATOM 1748 N N . ILE B 1 71 ? 10.883 1.029 -4.465 1 98.19 71 ILE B N 1
ATOM 1749 C CA . ILE B 1 71 ? 11.891 0.035 -4.801 1 98.19 71 ILE B CA 1
ATOM 1750 C C . ILE B 1 71 ? 12.836 0.596 -5.867 1 98.19 71 ILE B C 1
ATOM 1752 O O . ILE B 1 71 ? 14.055 0.538 -5.715 1 98.19 71 ILE B O 1
ATOM 1756 N N . GLU B 1 72 ? 12.25 1.184 -6.887 1 97.44 72 GLU B N 1
ATOM 1757 C CA . GLU B 1 72 ? 13.031 1.72 -7.992 1 97.44 72 GLU B CA 1
ATOM 1758 C C . GLU B 1 72 ? 13.875 2.91 -7.543 1 97.44 72 GLU B C 1
ATOM 1760 O O . GLU B 1 72 ? 15.055 3.006 -7.887 1 97.44 72 GLU B O 1
ATOM 1765 N N . ALA B 1 73 ? 13.273 3.781 -6.797 1 97.19 73 ALA B N 1
ATOM 1766 C CA . ALA B 1 73 ? 13.961 4.977 -6.32 1 97.19 73 ALA B CA 1
ATOM 1767 C C . ALA B 1 73 ? 15.188 4.609 -5.488 1 97.19 73 ALA B C 1
ATOM 1769 O O . ALA B 1 73 ? 16.188 5.324 -5.504 1 97.19 73 ALA B O 1
ATOM 1770 N N . LEU B 1 74 ? 15.117 3.461 -4.824 1 97.44 74 LEU B N 1
ATOM 1771 C CA . LEU B 1 74 ? 16.203 3.061 -3.934 1 97.44 74 LEU B CA 1
ATOM 1772 C C . LEU B 1 74 ? 17.094 2.025 -4.602 1 97.44 74 LEU B C 1
ATOM 1774 O O . LEU B 1 74 ? 17.828 1.291 -3.924 1 97.44 74 LEU B O 1
ATOM 1778 N N . SER B 1 75 ? 16.906 1.898 -5.926 1 96.94 75 SER B N 1
ATOM 1779 C CA . SER B 1 75 ? 17.766 1.086 -6.781 1 96.94 75 SER B CA 1
ATOM 1780 C C . SER B 1 75 ? 17.641 -0.396 -6.449 1 96.94 75 SER B C 1
ATOM 1782 O O . SER B 1 75 ? 18.625 -1.137 -6.492 1 96.94 75 SER B O 1
ATOM 1784 N N . GLY B 1 76 ? 16.484 -0.735 -6.039 1 97.88 76 GLY B N 1
ATOM 1785 C CA . GLY B 1 76 ? 16.141 -2.141 -5.883 1 97.88 76 GLY B CA 1
ATOM 1786 C C . GLY B 1 76 ? 15.383 -2.711 -7.059 1 97.88 76 GLY B C 1
ATOM 1787 O O . GLY B 1 76 ? 15.102 -1.998 -8.023 1 97.88 76 GLY B O 1
ATOM 1788 N N . SER B 1 77 ? 15.125 -3.982 -6.973 1 98.44 77 SER B N 1
ATOM 1789 C CA . SER B 1 77 ? 14.281 -4.676 -7.941 1 98.44 77 SER B CA 1
ATOM 1790 C C . SER B 1 77 ? 13.578 -5.867 -7.305 1 98.44 77 SER B C 1
ATOM 1792 O O . SER B 1 77 ? 14.062 -6.434 -6.324 1 98.44 77 SER B O 1
ATOM 1794 N N . VAL B 1 78 ? 12.438 -6.172 -7.832 1 98.75 78 VAL B N 1
ATOM 1795 C CA . VAL B 1 78 ? 11.742 -7.379 -7.398 1 98.75 78 VAL B CA 1
ATOM 1796 C C . VAL B 1 78 ? 12.266 -8.586 -8.172 1 98.75 78 VAL B C 1
ATOM 1798 O O . VAL B 1 78 ? 12.016 -8.711 -9.375 1 98.75 78 VAL B O 1
ATOM 1801 N N . GLU B 1 79 ? 12.875 -9.438 -7.52 1 98.62 79 GLU B N 1
ATOM 1802 C CA . GLU B 1 79 ? 13.414 -10.625 -8.18 1 98.62 79 GLU B CA 1
ATOM 1803 C C . GLU B 1 79 ? 12.312 -11.641 -8.477 1 98.62 79 GLU B C 1
ATOM 1805 O O . GLU B 1 79 ? 12.273 -12.219 -9.562 1 98.62 79 GLU B O 1
ATOM 1810 N N . ARG B 1 80 ? 11.516 -11.867 -7.484 1 98.81 80 ARG B N 1
ATOM 1811 C CA . ARG B 1 80 ? 10.383 -12.773 -7.574 1 98.81 80 ARG B CA 1
ATOM 1812 C C . ARG B 1 80 ? 9.453 -12.617 -6.371 1 98.81 80 ARG B C 1
ATOM 1814 O O . ARG B 1 80 ? 9.828 -11.992 -5.375 1 98.81 80 ARG B O 1
ATOM 1821 N N . ILE B 1 81 ? 8.297 -13.125 -6.492 1 98.88 81 ILE B N 1
ATOM 1822 C CA . ILE B 1 81 ? 7.473 -13.352 -5.312 1 98.88 81 ILE B CA 1
ATOM 1823 C C . ILE B 1 81 ? 7.129 -14.828 -5.195 1 98.88 81 ILE B C 1
ATOM 1825 O O . ILE B 1 81 ? 7.195 -15.57 -6.18 1 98.88 81 ILE B O 1
ATOM 1829 N N . THR B 1 82 ? 6.812 -15.273 -4.023 1 98.88 82 THR B N 1
ATOM 1830 C CA . THR B 1 82 ? 6.359 -16.641 -3.799 1 98.88 82 THR B CA 1
ATOM 1831 C C . THR B 1 82 ? 5.066 -16.656 -2.986 1 98.88 82 THR B C 1
ATOM 1833 O O . THR B 1 82 ? 4.84 -15.773 -2.156 1 98.88 82 THR B O 1
ATOM 1836 N N . ILE B 1 83 ? 4.199 -17.531 -3.303 1 98.75 83 ILE B N 1
ATOM 1837 C CA . ILE B 1 83 ? 3.107 -17.938 -2.426 1 98.75 83 ILE B CA 1
ATOM 1838 C C . ILE B 1 83 ? 3.498 -19.203 -1.666 1 98.75 83 ILE B C 1
ATOM 1840 O O . ILE B 1 83 ? 3.717 -20.266 -2.273 1 98.75 83 ILE B O 1
ATOM 1844 N N . ASP B 1 84 ? 3.473 -19.188 -0.36 1 98.25 84 ASP B N 1
ATOM 1845 C CA . ASP B 1 84 ? 4.34 -20.109 0.368 1 98.25 84 ASP B CA 1
ATOM 1846 C C . ASP B 1 84 ? 3.518 -21.141 1.14 1 98.25 84 ASP B C 1
ATOM 1848 O O . ASP B 1 84 ? 3.926 -22.297 1.271 1 98.25 84 ASP B O 1
ATOM 1852 N N . ALA B 1 85 ? 2.43 -20.641 1.758 1 97.19 85 ALA B N 1
ATOM 1853 C CA . ALA B 1 85 ? 1.721 -21.562 2.652 1 97.19 85 ALA B CA 1
ATOM 1854 C C . ALA B 1 85 ? 0.282 -21.094 2.873 1 97.19 85 ALA B C 1
ATOM 1856 O O . ALA B 1 85 ? -0.07 -19.953 2.551 1 97.19 85 ALA B O 1
ATOM 1857 N N . LEU B 1 86 ? -0.513 -22.031 3.299 1 96.81 86 LEU B N 1
ATOM 1858 C CA . LEU B 1 86 ? -1.849 -21.781 3.828 1 96.81 86 LEU B CA 1
ATOM 1859 C C . LEU B 1 86 ? -1.899 -22.047 5.328 1 96.81 86 LEU B C 1
ATOM 1861 O O . LEU B 1 86 ? -1.825 -23.203 5.754 1 96.81 86 LEU B O 1
ATOM 1865 N N . LEU B 1 87 ? -1.949 -20.984 6.062 1 93.88 87 LEU B N 1
ATOM 1866 C CA . LEU B 1 87 ? -2.057 -21.094 7.512 1 93.88 87 LEU B CA 1
ATOM 1867 C C . LEU B 1 87 ? -3.48 -20.797 7.977 1 93.88 87 LEU B C 1
ATOM 1869 O O . LEU B 1 87 ? -3.893 -19.625 8.031 1 93.88 87 LEU B O 1
ATOM 1873 N N . GLY B 1 88 ? -4.188 -21.875 8.367 1 92.62 88 GLY B N 1
ATOM 1874 C CA . GLY B 1 88 ? -5.613 -21.688 8.578 1 92.62 88 GLY B CA 1
ATOM 1875 C C . GLY B 1 88 ? -6.359 -21.312 7.312 1 92.62 88 GLY B C 1
ATOM 1876 O O . GLY B 1 88 ? -6.57 -22.156 6.438 1 92.62 88 GLY B O 1
ATOM 1877 N N . HIS B 1 89 ? -6.746 -20.172 7.16 1 90.75 89 HIS B N 1
ATOM 1878 C CA . HIS B 1 89 ? -7.473 -19.734 5.973 1 90.75 89 HIS B CA 1
ATOM 1879 C C . HIS B 1 89 ? -6.73 -18.625 5.254 1 90.75 89 HIS B C 1
ATOM 1881 O O . HIS B 1 89 ? -7.309 -17.922 4.414 1 90.75 89 HIS B O 1
ATOM 1887 N N . THR B 1 90 ? -5.469 -18.547 5.656 1 92.25 90 THR B N 1
ATOM 1888 C CA . THR B 1 90 ? -4.727 -17.391 5.148 1 92.25 90 THR B CA 1
ATOM 1889 C C . THR B 1 90 ? -3.479 -17.844 4.395 1 92.25 90 THR B C 1
ATOM 1891 O O . THR B 1 90 ? -2.645 -18.578 4.941 1 92.25 90 THR B O 1
ATOM 1894 N N . TYR B 1 91 ? -3.406 -17.453 3.191 1 96.62 91 TYR B N 1
ATOM 1895 C CA . TYR B 1 91 ? -2.186 -17.703 2.432 1 96.62 91 TYR B CA 1
ATOM 1896 C C . TYR B 1 91 ? -1.095 -16.719 2.814 1 96.62 91 TYR B C 1
ATOM 1898 O O . TYR B 1 91 ? -1.384 -15.562 3.15 1 96.62 91 TYR B O 1
ATOM 1906 N N . THR B 1 92 ? 0.15 -17.172 2.684 1 96.19 92 THR B N 1
ATOM 1907 C CA . THR B 1 92 ? 1.28 -16.281 2.926 1 96.19 92 THR B CA 1
ATOM 1908 C C . THR B 1 92 ? 2.131 -16.141 1.668 1 96.19 92 THR B C 1
ATOM 1910 O O . THR B 1 92 ? 2.23 -17.062 0.866 1 96.19 92 THR B O 1
ATOM 1913 N N . ALA B 1 93 ? 2.686 -14.992 1.569 1 97.94 93 ALA B N 1
ATOM 1914 C CA . ALA B 1 93 ? 3.539 -14.711 0.419 1 97.94 93 ALA B CA 1
ATOM 1915 C C . ALA B 1 93 ? 4.801 -13.969 0.841 1 97.94 93 ALA B C 1
ATOM 1917 O O . ALA B 1 93 ? 4.844 -13.359 1.913 1 97.94 93 ALA B O 1
ATOM 1918 N N . THR B 1 94 ? 5.785 -14.102 0.055 1 98.12 94 THR B N 1
ATOM 1919 C CA . THR B 1 94 ? 7.059 -13.43 0.274 1 98.12 94 THR B CA 1
ATOM 1920 C C . THR B 1 94 ? 7.5 -12.68 -0.981 1 98.12 94 THR B C 1
ATOM 1922 O O . THR B 1 94 ? 7.383 -13.195 -2.094 1 98.12 94 THR B O 1
ATOM 1925 N N . ILE B 1 95 ? 7.941 -11.445 -0.823 1 98.62 95 ILE B N 1
ATOM 1926 C CA . ILE B 1 95 ? 8.57 -10.68 -1.895 1 98.62 95 ILE B CA 1
ATOM 1927 C C . ILE B 1 95 ? 10.086 -10.758 -1.761 1 98.62 95 ILE B C 1
ATOM 1929 O O . ILE B 1 95 ? 10.641 -10.461 -0.699 1 98.62 95 ILE B O 1
ATOM 1933 N N . TYR B 1 96 ? 10.703 -11.211 -2.723 1 98.69 96 TYR B N 1
ATOM 1934 C CA . TYR B 1 96 ? 12.156 -11.219 -2.793 1 98.69 96 TYR B CA 1
ATOM 1935 C C . TYR B 1 96 ? 12.68 -9.961 -3.465 1 98.69 96 TYR B C 1
ATOM 1937 O O . TYR B 1 96 ? 12.5 -9.766 -4.672 1 98.69 96 TYR B O 1
ATOM 1945 N N . LEU B 1 97 ? 13.344 -9.141 -2.668 1 98.44 97 LEU B N 1
ATOM 1946 C CA . LEU B 1 97 ? 13.82 -7.836 -3.105 1 98.44 97 LEU B CA 1
ATOM 1947 C C . LEU B 1 97 ? 15.344 -7.824 -3.225 1 98.44 97 LEU B C 1
ATOM 1949 O O . LEU B 1 97 ? 16.047 -8.109 -2.256 1 98.44 97 LEU B O 1
ATOM 1953 N N . ARG B 1 98 ? 15.781 -7.523 -4.371 1 98.25 98 ARG B N 1
ATOM 1954 C CA . ARG B 1 98 ? 17.219 -7.383 -4.566 1 98.25 98 ARG B CA 1
ATOM 1955 C C . ARG B 1 98 ? 17.656 -5.926 -4.418 1 98.25 98 ARG B C 1
ATOM 1957 O O . ARG B 1 98 ? 17.047 -5.027 -5.004 1 98.25 98 ARG B O 1
ATOM 1964 N N . ASP B 1 99 ? 18.703 -5.695 -3.701 1 97 99 ASP B N 1
ATOM 1965 C CA . ASP B 1 99 ? 19.188 -4.328 -3.541 1 97 99 ASP B CA 1
ATOM 1966 C C . ASP B 1 99 ? 20.312 -4.027 -4.531 1 97 99 ASP B C 1
ATOM 1968 O O . ASP B 1 99 ? 20.656 -4.867 -5.367 1 97 99 ASP B O 1
ATOM 1972 N N . ARG B 1 100 ? 20.844 -2.91 -4.43 1 93.44 100 ARG B N 1
ATOM 1973 C CA . 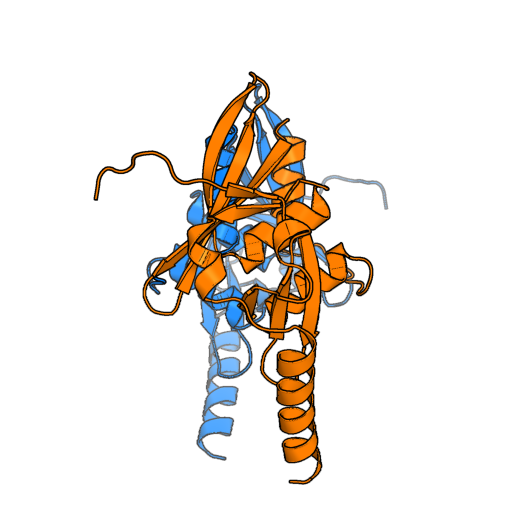ARG B 1 100 ? 21.828 -2.422 -5.391 1 93.44 100 ARG B CA 1
ATOM 1974 C C . ARG B 1 100 ? 23.109 -3.258 -5.34 1 93.44 100 ARG B C 1
ATOM 1976 O O . ARG B 1 100 ? 23.859 -3.318 -6.32 1 93.44 100 ARG B O 1
ATOM 1983 N N . ASN B 1 101 ? 23.391 -3.934 -4.234 1 95.62 101 ASN B N 1
ATOM 1984 C CA . ASN B 1 101 ? 24.594 -4.734 -4.07 1 95.62 101 ASN B CA 1
ATOM 1985 C C . ASN B 1 101 ? 24.359 -6.195 -4.434 1 95.62 101 ASN B C 1
ATOM 1987 O O . ASN B 1 101 ? 25.266 -7.027 -4.32 1 95.62 101 ASN B O 1
ATOM 1991 N N . GLY B 1 102 ? 23.172 -6.484 -4.766 1 96.56 102 GLY B N 1
ATOM 1992 C CA . GLY B 1 102 ? 22.859 -7.84 -5.191 1 96.56 102 GLY B CA 1
ATOM 1993 C C . GLY B 1 102 ? 22.328 -8.711 -4.066 1 96.56 102 GLY B C 1
ATOM 1994 O O . GLY B 1 102 ? 21.969 -9.867 -4.289 1 96.56 102 GLY B O 1
ATOM 1995 N N . LYS B 1 103 ? 22.281 -8.141 -2.854 1 97.5 103 LYS B N 1
ATOM 1996 C CA . LYS B 1 103 ? 21.734 -8.875 -1.721 1 97.5 103 LYS B CA 1
ATOM 1997 C C . LYS B 1 103 ? 20.219 -9.016 -1.848 1 97.5 103 LYS B C 1
ATOM 1999 O O . LYS B 1 103 ? 19.531 -8.062 -2.223 1 97.5 103 LYS B O 1
ATOM 2004 N N . VAL B 1 104 ? 19.719 -10.164 -1.511 1 98.12 104 VAL B N 1
ATOM 2005 C CA . VAL B 1 104 ? 18.281 -10.43 -1.594 1 98.12 104 VAL B CA 1
ATOM 2006 C C . VAL B 1 104 ? 17.656 -10.32 -0.205 1 98.12 104 VAL B C 1
ATOM 2008 O O . VAL B 1 104 ? 18.156 -10.906 0.757 1 98.12 104 VAL B O 1
ATOM 2011 N N . HIS B 1 105 ? 16.672 -9.562 -0.128 1 98.06 105 HIS B N 1
ATOM 2012 C CA . HIS B 1 105 ? 15.859 -9.414 1.077 1 98.06 105 HIS B CA 1
ATOM 2013 C C . HIS B 1 105 ? 14.508 -10.094 0.921 1 98.06 105 HIS B C 1
ATOM 2015 O O . HIS B 1 105 ? 13.93 -10.102 -0.17 1 98.06 105 HIS B O 1
ATOM 2021 N N . TYR B 1 106 ? 14.023 -10.656 2.09 1 97.69 106 TYR B N 1
ATOM 2022 C CA . TYR B 1 106 ? 12.742 -11.352 2.109 1 97.69 106 TYR B CA 1
ATOM 2023 C C . TYR B 1 106 ? 11.711 -10.57 2.908 1 97.69 106 TYR B C 1
ATOM 2025 O O . TYR B 1 106 ? 11.898 -10.312 4.102 1 97.69 106 TYR B O 1
ATOM 2033 N N . ILE B 1 107 ? 10.672 -10.266 2.229 1 96.88 107 ILE B N 1
ATOM 2034 C CA . ILE B 1 107 ? 9.633 -9.469 2.885 1 96.88 107 ILE B CA 1
ATOM 2035 C C . ILE B 1 107 ? 8.32 -10.242 2.893 1 96.88 107 ILE B C 1
ATOM 2037 O O . ILE B 1 107 ? 7.824 -10.648 1.839 1 96.88 107 ILE B O 1
ATOM 2041 N N . ASP B 1 108 ? 7.812 -10.406 4.094 1 95.62 108 ASP B N 1
ATOM 2042 C CA . ASP B 1 108 ? 6.492 -11.016 4.234 1 95.62 108 ASP B CA 1
ATOM 2043 C C . ASP B 1 108 ? 5.406 -10.109 3.662 1 95.62 108 ASP B C 1
ATOM 2045 O O . ASP B 1 108 ? 5.445 -8.891 3.848 1 95.62 108 ASP B O 1
ATOM 2049 N N . ALA B 1 109 ? 4.477 -10.648 2.953 1 96.31 109 ALA B N 1
ATOM 2050 C CA . ALA B 1 109 ? 3.404 -9.867 2.336 1 96.31 109 ALA B CA 1
ATOM 2051 C C . ALA B 1 109 ? 2.123 -10.688 2.225 1 96.31 109 ALA B C 1
ATOM 2053 O O . ALA B 1 109 ? 2.16 -11.922 2.283 1 96.31 109 ALA B O 1
ATOM 2054 N N . ARG B 1 110 ? 0.962 -10.023 2.199 1 95.94 110 ARG B N 1
ATOM 2055 C CA . ARG B 1 110 ? -0.25 -10.703 1.749 1 95.94 110 ARG B CA 1
ATOM 2056 C C . ARG B 1 110 ? -0.136 -11.109 0.285 1 95.94 110 ARG B C 1
ATOM 2058 O O . ARG B 1 110 ? 0.5 -10.414 -0.512 1 95.94 110 ARG B O 1
ATOM 2065 N N . PRO B 1 111 ? -0.706 -12.211 -0.102 1 97.5 111 PRO B N 1
ATOM 2066 C CA . PRO B 1 111 ? -0.625 -12.656 -1.494 1 97.5 111 PRO B CA 1
ATOM 2067 C C . PRO B 1 111 ? -1.124 -11.602 -2.482 1 97.5 111 PRO B C 1
ATOM 2069 O O . PRO B 1 111 ? -0.545 -11.438 -3.559 1 97.5 111 PRO B O 1
ATOM 2072 N N . SER B 1 112 ? -2.186 -10.875 -2.105 1 96.62 112 SER B N 1
ATOM 2073 C CA . SER B 1 112 ? -2.719 -9.852 -2.998 1 96.62 112 SER B CA 1
ATOM 2074 C C . SER B 1 112 ? -1.69 -8.758 -3.262 1 96.62 112 SER B C 1
ATOM 2076 O O . SER B 1 112 ? -1.523 -8.312 -4.398 1 96.62 112 SER B O 1
ATOM 2078 N N . ASP B 1 113 ? -0.968 -8.375 -2.293 1 97.12 113 ASP B N 1
ATOM 2079 C CA . ASP B 1 113 ? 0.073 -7.363 -2.453 1 97.12 113 ASP B CA 1
ATOM 2080 C C . ASP B 1 113 ? 1.238 -7.898 -3.281 1 97.12 113 ASP B C 1
ATOM 2082 O O . ASP B 1 113 ? 1.747 -7.211 -4.168 1 97.12 113 ASP B O 1
ATOM 2086 N N . ALA B 1 114 ? 1.619 -9.094 -2.934 1 98.44 114 ALA B N 1
ATOM 2087 C CA . ALA B 1 114 ? 2.74 -9.703 -3.645 1 98.44 114 ALA B CA 1
ATOM 2088 C C . ALA B 1 114 ? 2.447 -9.812 -5.137 1 98.44 114 ALA B C 1
ATOM 2090 O O . ALA B 1 114 ? 3.273 -9.43 -5.969 1 98.44 114 ALA B O 1
ATOM 2091 N N . VAL B 1 115 ? 1.317 -10.273 -5.477 1 98.62 115 VAL B N 1
ATOM 2092 C CA . VAL B 1 115 ? 0.948 -10.453 -6.875 1 98.62 115 VAL B CA 1
ATOM 2093 C C . VAL B 1 115 ? 0.824 -9.094 -7.559 1 98.62 115 VAL B C 1
ATOM 2095 O O . VAL B 1 115 ? 1.285 -8.914 -8.688 1 98.62 115 VAL B O 1
ATOM 2098 N N . ALA B 1 116 ? 0.203 -8.141 -6.836 1 98.31 116 ALA B N 1
ATOM 2099 C CA . ALA B 1 116 ? 0.07 -6.793 -7.379 1 98.31 116 ALA B CA 1
ATOM 2100 C C . ALA B 1 116 ? 1.435 -6.199 -7.719 1 98.31 116 ALA B C 1
ATOM 2102 O O . ALA B 1 116 ? 1.604 -5.574 -8.766 1 98.31 116 ALA B O 1
ATOM 2103 N N . ILE B 1 117 ? 2.344 -6.391 -6.879 1 98.31 117 ILE B N 1
ATOM 2104 C CA . ILE B 1 117 ? 3.689 -5.859 -7.062 1 98.31 117 ILE B CA 1
ATOM 2105 C C . ILE B 1 117 ? 4.395 -6.605 -8.188 1 98.31 117 ILE B C 1
ATOM 2107 O O . ILE B 1 117 ? 5.062 -5.996 -9.023 1 98.31 117 ILE B O 1
ATOM 2111 N N . ALA B 1 118 ? 4.258 -7.918 -8.227 1 98.69 118 ALA B N 1
ATOM 2112 C CA . ALA B 1 118 ? 4.879 -8.734 -9.266 1 98.69 118 ALA B CA 1
ATOM 2113 C C . ALA B 1 118 ? 4.41 -8.297 -10.648 1 98.69 118 ALA B C 1
ATOM 2115 O O . ALA B 1 118 ? 5.215 -8.188 -11.578 1 98.69 118 ALA B O 1
ATOM 2116 N N . VAL B 1 119 ? 3.156 -8.039 -10.781 1 98.25 119 VAL B N 1
ATOM 2117 C CA . VAL B 1 119 ? 2.59 -7.637 -12.07 1 98.25 119 VAL B CA 1
ATOM 2118 C C . VAL B 1 119 ? 3.172 -6.289 -12.492 1 98.25 119 VAL B C 1
ATOM 2120 O O . VAL B 1 119 ? 3.531 -6.098 -13.656 1 98.25 119 VAL B O 1
ATOM 2123 N N . ARG B 1 120 ? 3.301 -5.379 -11.57 1 97.5 120 ARG B N 1
ATOM 2124 C CA . ARG B 1 120 ? 3.834 -4.051 -11.859 1 97.5 120 ARG B CA 1
ATOM 2125 C C . ARG B 1 120 ? 5.309 -4.129 -12.25 1 97.5 120 ARG B C 1
ATOM 2127 O O . ARG B 1 120 ? 5.762 -3.395 -13.133 1 97.5 120 ARG B O 1
ATOM 2134 N N . ALA B 1 121 ? 6 -4.996 -11.57 1 97.88 121 ALA B N 1
ATOM 2135 C CA . ALA B 1 121 ? 7.449 -5.062 -11.727 1 97.88 121 ALA B CA 1
ATOM 2136 C C . ALA B 1 121 ? 7.836 -6.094 -12.781 1 97.88 121 ALA B C 1
ATOM 2138 O O . ALA B 1 121 ? 9.023 -6.312 -13.047 1 97.88 121 ALA B O 1
ATOM 2139 N N . ASP B 1 122 ? 6.805 -6.754 -13.367 1 97.81 122 ASP B N 1
ATOM 2140 C CA . ASP B 1 122 ? 7.055 -7.848 -14.297 1 97.81 122 ASP B CA 1
ATOM 2141 C C . ASP B 1 122 ? 7.98 -8.898 -13.688 1 97.81 122 ASP B C 1
ATOM 2143 O O . ASP B 1 122 ? 8.961 -9.305 -14.312 1 97.81 122 ASP B O 1
ATOM 2147 N N . ALA B 1 123 ? 7.742 -9.203 -12.492 1 98.62 123 ALA B N 1
ATOM 2148 C CA . ALA B 1 123 ? 8.523 -10.195 -11.758 1 98.62 123 ALA B CA 1
ATOM 2149 C C . ALA B 1 123 ? 7.828 -11.555 -11.766 1 98.62 123 ALA B C 1
ATOM 2151 O O . ALA B 1 123 ? 6.598 -11.625 -11.742 1 98.62 123 ALA B O 1
ATOM 2152 N N . PRO B 1 124 ? 8.57 -12.609 -11.688 1 98.81 124 PRO B N 1
ATOM 2153 C CA . PRO B 1 124 ? 7.957 -13.945 -11.719 1 98.81 124 PRO B CA 1
ATOM 2154 C C . PRO B 1 124 ? 7.289 -14.32 -10.398 1 98.81 124 PRO B C 1
ATOM 2156 O O . PRO B 1 124 ? 7.707 -13.852 -9.336 1 98.81 124 PRO B O 1
ATOM 2159 N N . ILE B 1 125 ? 6.297 -15.164 -10.539 1 98.88 125 ILE B N 1
ATOM 2160 C CA . ILE B 1 125 ? 5.535 -15.695 -9.414 1 98.88 125 ILE B CA 1
ATOM 2161 C C . ILE B 1 125 ? 5.828 -17.188 -9.25 1 98.88 125 ILE B C 1
ATOM 2163 O O . ILE B 1 125 ? 5.801 -17.938 -10.227 1 98.88 125 ILE B O 1
ATOM 2167 N N . TYR B 1 126 ? 6.141 -17.609 -8.086 1 98.94 126 TYR B N 1
ATOM 2168 C CA . TYR B 1 126 ? 6.293 -19.016 -7.766 1 98.94 126 TYR B CA 1
ATOM 2169 C C . TYR B 1 126 ? 5.352 -19.422 -6.637 1 98.94 126 TYR B C 1
ATOM 2171 O O . TYR B 1 126 ? 5.004 -18.609 -5.785 1 98.94 126 TYR B O 1
ATOM 2179 N N . VAL B 1 127 ? 4.961 -20.688 -6.637 1 98.88 127 VAL B N 1
ATOM 2180 C CA . VAL B 1 127 ? 4.062 -21.219 -5.617 1 98.88 127 VAL B CA 1
ATOM 2181 C C . VAL B 1 127 ? 4.656 -22.484 -5.008 1 98.88 127 VAL B C 1
ATOM 2183 O O . VAL B 1 127 ? 5.188 -23.344 -5.727 1 98.88 127 VAL B O 1
ATOM 2186 N N . ALA B 1 128 ? 4.59 -22.547 -3.699 1 98.81 128 ALA B N 1
ATOM 2187 C CA . ALA B 1 128 ? 5.035 -23.781 -3.051 1 98.81 128 ALA B CA 1
ATOM 2188 C C . ALA B 1 128 ? 4.281 -24.984 -3.594 1 98.81 128 ALA B C 1
ATOM 2190 O O . ALA B 1 128 ? 3.051 -24.984 -3.67 1 98.81 128 ALA B O 1
ATOM 2191 N N . SER B 1 129 ? 4.984 -26.047 -3.848 1 98.06 129 SER B N 1
ATOM 2192 C CA . SER B 1 129 ? 4.418 -27.188 -4.539 1 98.06 129 SER B CA 1
ATOM 2193 C C . SER B 1 129 ? 3.314 -27.844 -3.711 1 98.06 129 SER B C 1
ATOM 2195 O O . SER B 1 129 ? 2.352 -28.375 -4.262 1 98.06 129 SER B O 1
ATOM 2197 N N . HIS B 1 130 ? 3.443 -27.766 -2.439 1 97.81 130 HIS B N 1
ATOM 2198 C CA . HIS B 1 130 ? 2.467 -28.438 -1.587 1 97.81 130 HIS B CA 1
ATOM 2199 C C . HIS B 1 130 ? 1.104 -27.75 -1.678 1 97.81 130 HIS B C 1
ATOM 2201 O O . HIS B 1 130 ? 0.091 -28.328 -1.272 1 97.81 130 HIS B O 1
ATOM 2207 N N . LEU B 1 131 ? 1.045 -26.578 -2.199 1 98.44 131 LEU B N 1
ATOM 2208 C CA . LEU B 1 131 ? -0.219 -25.859 -2.322 1 98.44 131 LEU B CA 1
ATOM 2209 C C . LEU B 1 131 ? -1.041 -26.406 -3.486 1 98.44 131 LEU B C 1
ATOM 2211 O O . LEU B 1 131 ? -2.221 -26.078 -3.627 1 98.44 131 LEU B O 1
ATOM 2215 N N . TYR B 1 132 ? -0.466 -27.297 -4.25 1 98.12 132 TYR B N 1
ATOM 2216 C CA . TYR B 1 132 ? -1.202 -27.906 -5.344 1 98.12 132 TYR B CA 1
ATOM 2217 C C . TYR B 1 132 ? -2.475 -28.578 -4.836 1 98.12 132 TYR B C 1
ATOM 2219 O O . TYR B 1 132 ? -3.498 -28.578 -5.527 1 98.12 132 TYR B O 1
ATOM 2227 N N . GLN B 1 133 ? -2.389 -29.125 -3.697 1 98.06 133 GLN B N 1
ATOM 2228 C CA . GLN B 1 133 ? -3.502 -29.891 -3.143 1 98.06 133 GLN B CA 1
ATOM 2229 C C . GLN B 1 133 ? -4.746 -29.016 -2.996 1 98.06 133 GLN B C 1
ATOM 2231 O O . GLN B 1 133 ? -5.859 -29.531 -2.854 1 98.06 133 GLN B O 1
ATOM 2236 N N . TYR B 1 134 ? -4.57 -27.734 -3.035 1 97.94 134 TYR B N 1
ATOM 2237 C CA . TYR B 1 134 ? -5.699 -26.828 -2.855 1 97.94 134 TYR B CA 1
ATOM 2238 C C . TYR B 1 134 ? -6.16 -26.266 -4.195 1 97.94 134 TYR B C 1
ATOM 2240 O O . TYR B 1 134 ? -7.043 -25.406 -4.238 1 97.94 134 TYR B O 1
ATOM 2248 N N . THR B 1 135 ? -5.621 -26.672 -5.301 1 98.38 135 THR B N 1
ATOM 2249 C CA . THR B 1 135 ? -6.027 -26.234 -6.633 1 98.38 135 THR B CA 1
ATOM 2250 C C . THR B 1 135 ? -7.332 -26.906 -7.051 1 98.38 135 THR B C 1
ATOM 2252 O O . THR B 1 135 ? -7.707 -27.938 -6.496 1 98.38 135 THR B O 1
ATOM 2255 N N . LYS B 1 136 ? -8.039 -26.312 -7.887 1 98.19 136 LYS B N 1
ATOM 2256 C CA . LYS B 1 136 ? -9.289 -26.781 -8.477 1 98.19 136 LYS B CA 1
ATOM 2257 C C . LYS B 1 136 ? -9.352 -26.469 -9.969 1 98.19 136 LYS B C 1
ATOM 2259 O O . LYS B 1 136 ? -8.68 -25.547 -10.445 1 98.19 136 LYS B O 1
ATOM 2264 N N . PRO B 1 137 ? -10.18 -27.25 -10.656 1 98.31 137 PRO B N 1
ATOM 2265 C CA . PRO B 1 137 ? -10.367 -26.906 -12.062 1 98.31 137 PRO B CA 1
ATOM 2266 C C . PRO B 1 137 ? -10.914 -25.5 -12.25 1 98.31 137 PRO B C 1
ATOM 2268 O O . PRO B 1 137 ? -11.898 -25.125 -11.609 1 98.31 137 PRO B O 1
ATOM 2271 N N . LYS B 1 138 ? -10.258 -24.688 -13.133 1 97.62 138 LYS B N 1
ATOM 2272 C CA . LYS B 1 138 ? -10.633 -23.297 -13.359 1 97.62 138 LYS B CA 1
ATOM 2273 C C . LYS B 1 138 ? -12.109 -23.188 -13.719 1 97.62 138 LYS B C 1
ATOM 2275 O O . LYS B 1 138 ? -12.812 -22.328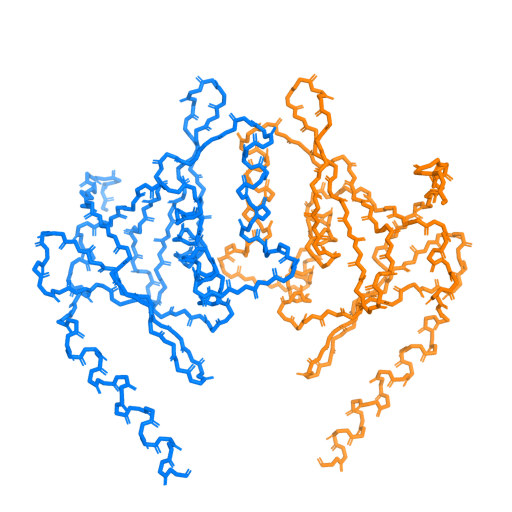 -13.188 1 97.62 138 LYS B O 1
ATOM 2280 N N . ASP B 1 139 ? -12.625 -24.094 -14.555 1 96.56 139 ASP B N 1
ATOM 2281 C CA . ASP B 1 139 ? -14.008 -24.031 -15.023 1 96.56 139 ASP B CA 1
ATOM 2282 C C . ASP B 1 139 ? -14.992 -24.219 -13.875 1 96.56 139 ASP B C 1
ATOM 2284 O O . ASP B 1 139 ? -16.078 -23.625 -13.867 1 96.56 139 ASP B O 1
ATOM 2288 N N . ALA B 1 140 ? -14.633 -25.047 -12.953 1 95.75 140 ALA B N 1
ATOM 2289 C CA . ALA B 1 140 ? -15.492 -25.281 -11.797 1 95.75 140 ALA B CA 1
ATOM 2290 C C . ALA B 1 140 ? -15.609 -24.016 -10.938 1 95.75 140 ALA B C 1
ATOM 2292 O O . ALA B 1 140 ? -16.688 -23.703 -10.438 1 95.75 140 ALA B O 1
ATOM 2293 N N . ILE B 1 141 ? -14.516 -23.312 -10.812 1 94 141 ILE B N 1
ATOM 2294 C CA . ILE B 1 141 ? -14.508 -22.094 -10 1 94 141 ILE B CA 1
ATOM 2295 C C . ILE B 1 141 ? -15.344 -21.016 -10.68 1 94 141 ILE B C 1
ATOM 2297 O O . ILE B 1 141 ? -16.141 -20.344 -10.031 1 94 141 ILE B O 1
ATOM 2301 N N . ILE B 1 142 ? -15.219 -20.875 -11.977 1 92.62 142 ILE B N 1
ATOM 2302 C CA . ILE B 1 142 ? -15.945 -19.859 -12.742 1 92.62 142 ILE B CA 1
ATOM 2303 C C . ILE B 1 142 ? -17.438 -20.125 -12.648 1 92.62 142 ILE B C 1
ATOM 2305 O O . ILE B 1 142 ? -18.234 -19.203 -12.461 1 92.62 142 ILE B O 1
ATOM 2309 N N . ALA B 1 143 ? -17.75 -21.391 -12.711 1 91.31 143 ALA B N 1
ATOM 2310 C CA . ALA B 1 143 ? -19.156 -21.766 -12.633 1 91.31 143 ALA B CA 1
ATOM 2311 C C . ALA B 1 143 ? -19.75 -21.422 -11.273 1 91.31 143 ALA B C 1
ATOM 2313 O O . ALA B 1 143 ? -20.891 -20.938 -11.188 1 91.31 143 ALA B O 1
ATOM 2314 N N . GLU B 1 144 ? -19 -21.641 -10.25 1 87.25 144 GLU B N 1
ATOM 2315 C CA . GLU B 1 144 ? -19.453 -21.344 -8.891 1 87.25 144 GLU B CA 1
ATOM 2316 C C . GLU B 1 144 ? -19.625 -19.844 -8.688 1 87.25 144 GLU B C 1
ATOM 2318 O O . GLU B 1 144 ? -20.578 -19.406 -8.039 1 87.25 144 GLU B O 1
ATOM 2323 N N . MET B 1 145 ? -18.656 -19.094 -9.219 1 85.44 145 MET B N 1
ATOM 2324 C CA . MET B 1 145 ? -18.719 -17.641 -9.07 1 85.44 145 MET B CA 1
ATOM 2325 C C . MET B 1 145 ? -19.875 -17.062 -9.867 1 85.44 145 MET B C 1
ATOM 2327 O O . MET B 1 145 ? -20.516 -16.109 -9.422 1 85.44 145 MET B O 1
ATOM 2331 N N . ASP B 1 146 ? -20.172 -17.594 -11.008 1 81.56 146 ASP B N 1
ATOM 2332 C CA . ASP B 1 146 ? -21.266 -17.141 -11.844 1 81.56 146 ASP B CA 1
ATOM 2333 C C . ASP B 1 146 ? -22.609 -17.453 -11.195 1 81.56 146 ASP B C 1
ATOM 2335 O O . ASP B 1 146 ? -23.562 -16.672 -11.281 1 81.56 146 ASP B O 1
ATOM 2339 N N . ALA B 1 147 ? -22.688 -18.547 -10.602 1 78.81 147 ALA B N 1
ATOM 2340 C CA . ALA B 1 147 ? -23.922 -18.969 -9.945 1 78.81 147 ALA B CA 1
ATOM 2341 C C . ALA B 1 147 ? -24.234 -18.062 -8.75 1 78.81 147 ALA B C 1
ATOM 2343 O O . ALA B 1 147 ? -25.406 -17.766 -8.484 1 78.81 147 ALA B O 1
ATOM 2344 N N . SER B 1 148 ? -23.172 -17.641 -8.117 1 73.94 148 SER B N 1
ATOM 2345 C CA . SER B 1 148 ? -23.344 -16.781 -6.945 1 73.94 148 SER B CA 1
ATOM 2346 C C . SER B 1 148 ? -23.812 -15.391 -7.348 1 73.94 148 SER B C 1
ATOM 2348 O O . SER B 1 148 ? -24.547 -14.734 -6.602 1 73.94 148 SER B O 1
ATOM 2350 N N . ASN B 1 149 ? -23.344 -14.961 -8.484 1 69.56 149 ASN B N 1
ATOM 2351 C CA . ASN B 1 149 ? -23.75 -13.648 -8.977 1 69.56 149 ASN B CA 1
ATOM 2352 C C . ASN B 1 149 ? -25.188 -13.664 -9.484 1 69.56 149 ASN B C 1
ATOM 2354 O O . ASN B 1 149 ? -25.906 -12.664 -9.383 1 69.56 149 ASN B O 1
ATOM 2358 N N . ILE B 1 150 ? -25.562 -14.703 -10.164 1 60.56 150 ILE B N 1
ATOM 2359 C CA . I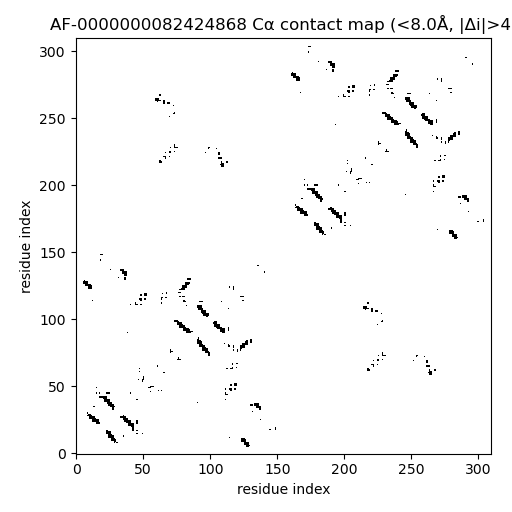LE B 1 150 ? -26.922 -14.852 -10.672 1 60.56 150 ILE B CA 1
ATOM 2360 C C . ILE B 1 150 ? -27.922 -14.906 -9.508 1 60.56 150 ILE B C 1
ATOM 2362 O O . ILE B 1 150 ? -29 -14.32 -9.578 1 60.56 150 ILE B O 1
ATOM 2366 N N . ASP B 1 151 ? -27.562 -15.672 -8.57 1 56.22 151 ASP B N 1
ATOM 2367 C CA . ASP B 1 151 ? -28.469 -15.773 -7.43 1 56.22 151 ASP B CA 1
ATOM 2368 C C . ASP B 1 151 ? -28.672 -14.406 -6.781 1 56.22 151 ASP B C 1
ATOM 2370 O O . ASP B 1 151 ? -29.781 -14.094 -6.32 1 56.22 151 ASP B O 1
ATOM 2374 N N . LEU B 1 152 ? -27.766 -13.617 -6.84 1 54.38 152 LEU B N 1
ATOM 2375 C CA . LEU B 1 152 ? -27.906 -12.281 -6.277 1 54.38 152 LEU B CA 1
ATOM 2376 C C . LEU B 1 152 ? -28.75 -11.398 -7.195 1 54.38 152 LEU B C 1
ATOM 2378 O O . LEU B 1 152 ? -29.438 -10.484 -6.73 1 54.38 152 LEU B O 1
ATOM 2382 N N . ASP B 1 153 ? -28.547 -11.547 -8.5 1 49.53 153 ASP B N 1
ATOM 2383 C CA . ASP B 1 153 ? -29.359 -10.773 -9.43 1 49.53 153 ASP B CA 1
ATOM 2384 C C . ASP B 1 153 ? -30.828 -11.219 -9.367 1 49.53 153 ASP B C 1
ATOM 2386 O O . ASP B 1 153 ? -31.719 -10.477 -9.789 1 49.53 153 ASP B O 1
ATOM 2390 N N . MET B 1 154 ? -31.062 -12.414 -9.039 1 45.41 154 MET B N 1
ATOM 2391 C CA . MET B 1 154 ? -32.438 -12.867 -9.016 1 45.41 154 MET B CA 1
ATOM 2392 C C . MET B 1 154 ? -33.094 -12.586 -7.656 1 45.41 154 MET B C 1
ATOM 2394 O O . MET B 1 154 ? -34.281 -12.789 -7.48 1 45.41 154 MET B O 1
ATOM 2398 N N . GLU B 1 155 ? -32.25 -12.219 -6.719 1 37.81 155 GLU B N 1
ATOM 2399 C CA . GLU B 1 155 ? -32.969 -11.852 -5.516 1 37.81 155 GLU B CA 1
ATOM 2400 C C . GLU B 1 155 ? -33.219 -10.344 -5.449 1 37.81 155 GLU B C 1
ATOM 2402 O O . GLU B 1 155 ? -32.406 -9.562 -5.961 1 37.81 155 GLU B O 1
#

Radius of gyration: 21.55 Å; Cα contacts (8 Å, |Δi|>4): 618; chains: 2; bounding box: 58×62×36 Å

Solvent-accessible surface area (backbone atoms only — not comparable to full-atom values): 16894 Å² total; per-residue (Å²): 131,75,101,63,90,78,50,67,40,69,37,43,82,68,45,77,49,74,60,98,79,32,18,34,41,26,37,26,29,85,87,45,68,68,29,21,37,72,42,81,45,49,48,70,56,46,48,54,35,34,32,54,73,67,74,44,86,68,97,61,70,50,72,60,51,45,38,53,50,50,36,50,74,43,47,31,45,63,66,31,28,36,40,63,46,72,60,90,90,39,62,37,16,35,36,33,35,27,31,77,86,65,53,75,41,82,38,77,34,42,49,66,56,37,52,34,40,24,56,65,64,71,26,53,38,29,33,30,54,80,55,54,82,66,37,40,52,47,68,60,52,53,50,53,56,50,49,54,52,48,55,53,70,74,94,131,78,97,62,90,79,50,68,39,68,35,44,84,67,46,76,47,74,60,96,78,33,19,34,40,29,37,28,28,86,88,46,67,66,29,20,37,72,42,81,45,50,49,71,56,46,50,54,35,35,33,54,72,67,74,44,85,67,96,61,67,49,73,59,51,45,38,54,51,50,35,50,74,43,47,31,47,64,67,31,28,36,41,64,46,73,60,90,90,39,62,36,17,36,37,33,34,28,32,78,85,65,52,75,41,82,39,76,35,42,48,67,56,37,51,35,39,23,56,64,63,72,26,53,38,29,32,30,52,80,55,55,82,65,37,39,52,47,68,60,52,52,50,53,53,50,52,56,52,48,54,54,70,73,95

Secondary structure (DSSP, 8-state):
--S----EEEEEEEEEEE-SS-EEEEEE-GGGTTEEEEEEE-HHHHHHHHHHTTS---SS--HHHHHHHHHHHTT-EEEEEEEEEEETTEEEEEEEEE-TTS-EEEEEE-HHHHHHHHHHHT--EEEEGGGGGG-EEHHHHHHHHHHHHHHHHH-/--S----EEEEEEEEEEE-SS-EEEEEE-GGGTTEEEEEEE-HHHHHHHHHHTTS---SS--HHHHHHHHHHHTT-EEEEEEEEEEETTEEEEEEEEE-TTS-EEEEEE-HHHHHHHHHHHT--EEEEGGGGGG-EEHHHHHHHHHHHHHHHHH-